Protein AF-A0A9D5JCM4-F1 (afdb_monomer)

Sequence (181 aa):
MRKRYSAAFKTQVFQELLRGEKTIAQIAAAHKVHPNLLSQWKAAALKGMPSLFDENRKAAAIKAEHESQLEKLYGQIGRLSTLTRAERAAMIERIDSKLTLSTQVELLGISRSSLYYHPVLPSPEEVRIKRLIDEIYIAQPYYGSRRIGAELERKGITIARKTVQKHMREMGIAAVFPVQT

Mean predicted aligned error: 15.64 Å

Solvent-accessible surface area (backbone atoms only — not comparable to full-atom values): 10823 Å² total; per-residue (Å²): 134,84,88,84,80,55,70,69,58,53,50,53,55,47,53,51,58,71,67,60,84,52,53,65,65,56,52,18,63,75,70,75,42,62,51,70,59,53,54,51,49,49,55,54,48,66,68,48,50,68,53,54,66,52,47,53,54,49,51,51,50,54,49,51,52,50,51,51,51,48,51,53,50,52,50,50,52,49,54,65,70,66,54,48,73,67,58,50,58,67,71,63,61,91,67,96,52,96,58,54,70,68,57,51,29,56,78,59,73,45,64,72,68,60,78,77,57,71,89,77,75,81,50,71,66,58,53,52,50,51,51,51,51,49,55,51,36,74,76,37,48,60,49,39,41,67,57,51,34,53,53,36,40,75,74,73,43,89,62,58,48,68,56,45,43,48,51,31,57,76,71,72,53,70,50,53,72,85,78,86,126

Secondary structure (DSSP, 8-state):
-PPP--HHHHHHHHHHHHH-SS-HHHHHHHHT--HHHHHHHHHHHHHHHHHHHHHHHHHHHHHHHHHHHHHHHHHHHHHHHT--HHHHHHT---SS-SS-HHHHHHHTT--THHHH---PPPPHHHHHHHHHHHHHHHH-TT--HHHHHHHHHHTT----HHHHHHHHHHTT-----PPP-

Foldseek 3Di:
DDDDDDPVRLVVLLVVVVVVPDDLVRSCVVVVHDSVVNVVSNVVCVVCVVVVVVVVVVVVVVVVVVVVVVVVVVVVVVVLVPDDLVRLLVPQDPPPDPDDSVVSCVVSVHDPVVNVDDDDDPDPVLVVLLVQLVVVCVVAVQDALVNSQVVCVVVVHHDDSVSSNVSCVVVVGGRDDDDDD

Radius of gyration: 41.29 Å; Cα contacts (8 Å, |Δi|>4): 94; chains: 1; bounding box: 78×33×101 Å

Nearest PDB structures (foldseek):
  2p5l-assembly2_H  TM=9.140E-01  e=5.240E-01  Bacillus subtilis
  2k27-assembly1_A  TM=3.457E-01  e=3.129E-01  unclassified
  8hnp-assembly1_B  TM=3.574E-01  e=4.617E+00  Thermococcus onnurineus NA1
  5mq0-assembly1_O  TM=2.932E-01  e=5.178E+00  Saccharomyces cerevisiae

Structure (mmCIF, N/CA/C/O backbone):
data_AF-A0A9D5JCM4-F1
#
_entry.id   AF-A0A9D5JCM4-F1
#
loop_
_atom_site.group_PDB
_atom_site.id
_atom_site.type_symbol
_atom_site.label_atom_id
_atom_site.label_alt_id
_atom_site.label_comp_id
_atom_site.label_asym_id
_atom_site.label_entity_id
_atom_site.label_seq_id
_atom_site.pdbx_PDB_ins_code
_atom_site.Cartn_x
_atom_site.Cartn_y
_atom_site.Cartn_z
_atom_site.occupancy
_atom_site.B_iso_or_equiv
_atom_site.auth_seq_id
_atom_site.auth_comp_id
_atom_site.auth_asym_id
_atom_site.auth_atom_id
_atom_site.pdbx_PDB_model_num
ATOM 1 N N . MET A 1 1 ? -29.216 -23.050 50.379 1.00 55.62 1 MET A N 1
ATOM 2 C CA . MET A 1 1 ? -28.677 -22.346 49.190 1.00 55.62 1 MET A CA 1
ATOM 3 C C . MET A 1 1 ? -29.478 -21.055 48.978 1.00 55.62 1 MET A C 1
ATOM 5 O O . MET A 1 1 ? -30.696 -21.134 48.888 1.00 55.62 1 MET A O 1
ATOM 9 N N . ARG A 1 2 ? -28.861 -19.861 49.008 1.00 64.50 2 ARG A N 1
ATOM 10 C CA . ARG A 1 2 ? -29.592 -18.581 48.838 1.00 64.50 2 ARG A CA 1
ATOM 11 C C . ARG A 1 2 ? -30.008 -18.404 47.371 1.00 64.50 2 ARG A C 1
ATOM 13 O O . ARG A 1 2 ? -29.147 -18.439 46.496 1.00 64.50 2 ARG A O 1
ATOM 20 N N . LYS A 1 3 ? -31.298 -18.174 47.099 1.00 78.25 3 LYS A N 1
ATOM 21 C CA . LYS A 1 3 ? -31.782 -17.812 45.753 1.00 78.25 3 LYS A CA 1
ATOM 22 C C . LYS A 1 3 ? -31.151 -16.483 45.311 1.00 78.25 3 LYS A C 1
ATOM 24 O O . LYS A 1 3 ? -31.322 -15.467 45.983 1.00 78.25 3 LYS A O 1
ATOM 29 N N . ARG A 1 4 ? -30.432 -16.491 44.183 1.00 82.81 4 ARG A N 1
ATOM 30 C CA . ARG A 1 4 ? -29.967 -15.283 43.483 1.00 82.81 4 ARG A CA 1
ATOM 31 C C . ARG A 1 4 ? -30.987 -14.910 42.411 1.00 82.81 4 ARG A C 1
ATOM 33 O O . ARG A 1 4 ? -31.420 -15.763 41.648 1.00 82.81 4 ARG A O 1
ATOM 40 N N . TYR A 1 5 ? -31.338 -13.632 42.359 1.00 87.19 5 TYR A N 1
ATOM 41 C CA . TYR A 1 5 ? -32.251 -13.065 41.369 1.00 87.19 5 TYR A CA 1
ATOM 42 C C . TYR A 1 5 ? -31.462 -12.183 40.399 1.00 87.19 5 TYR A C 1
ATOM 44 O O . TYR A 1 5 ? -30.574 -11.444 40.841 1.00 87.19 5 TYR A O 1
ATOM 52 N N . SER A 1 6 ? -31.777 -12.263 39.105 1.00 88.81 6 SER A N 1
ATOM 53 C CA . SER A 1 6 ? -31.118 -11.470 38.060 1.00 88.81 6 SER A CA 1
ATOM 54 C C . SER A 1 6 ? -31.457 -9.980 38.179 1.00 88.81 6 SER A C 1
ATOM 56 O O . SER A 1 6 ? -32.483 -9.608 38.753 1.00 88.81 6 SER A O 1
ATOM 58 N N . ALA A 1 7 ? -30.595 -9.116 37.636 1.00 86.69 7 ALA A N 1
ATOM 59 C CA . ALA A 1 7 ? -30.836 -7.672 37.613 1.00 86.69 7 ALA A CA 1
ATOM 60 C C . ALA A 1 7 ? -32.128 -7.330 36.851 1.00 86.69 7 ALA A C 1
ATOM 62 O O . ALA A 1 7 ? -32.953 -6.587 37.367 1.00 86.69 7 ALA A O 1
ATOM 63 N N . ALA A 1 8 ? -32.357 -7.970 35.698 1.00 87.44 8 ALA A N 1
ATOM 64 C CA . ALA A 1 8 ? -33.576 -7.806 34.906 1.00 87.44 8 ALA A CA 1
ATOM 65 C C . ALA A 1 8 ? -34.852 -8.142 35.700 1.00 87.44 8 ALA A C 1
ATOM 67 O O . ALA A 1 8 ? -35.805 -7.366 35.697 1.00 87.44 8 ALA A O 1
ATOM 68 N N . PHE A 1 9 ? -34.848 -9.252 36.448 1.00 89.56 9 PHE A N 1
ATOM 69 C CA . PHE A 1 9 ? -35.991 -9.653 37.270 1.00 89.56 9 PHE A CA 1
ATOM 70 C C . PHE A 1 9 ? -36.262 -8.664 38.412 1.00 89.56 9 PHE A C 1
ATOM 72 O O . PHE A 1 9 ? -37.407 -8.296 38.661 1.00 89.56 9 PHE A O 1
ATOM 79 N N . LYS A 1 10 ? -35.211 -8.176 39.086 1.00 88.06 10 LYS A N 1
ATOM 80 C CA . LYS A 1 10 ? -35.350 -7.147 40.131 1.00 88.06 10 LYS A CA 1
ATOM 81 C C . LYS A 1 10 ? -35.939 -5.849 39.573 1.00 88.06 10 LYS A C 1
ATOM 83 O O . LYS A 1 10 ? -36.776 -5.244 40.236 1.00 88.06 10 LYS A O 1
ATOM 88 N N . THR A 1 11 ? -35.541 -5.450 38.363 1.00 87.12 11 THR A N 1
ATOM 89 C CA . THR A 1 11 ? -36.073 -4.264 37.678 1.00 87.12 11 THR A CA 1
ATOM 90 C C . THR A 1 11 ? -37.55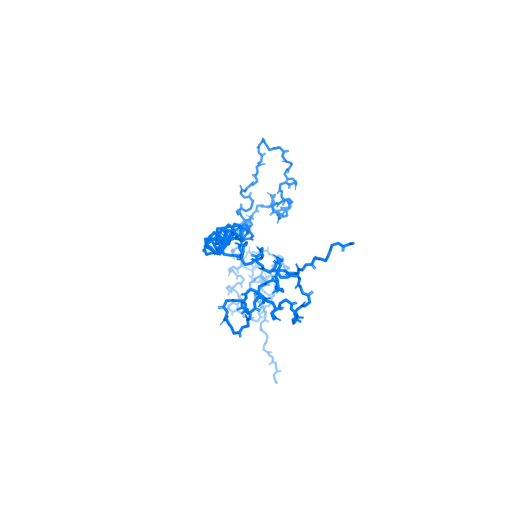1 -4.424 37.340 1.00 87.12 11 THR A C 1
ATOM 92 O O . THR A 1 11 ? -38.326 -3.513 37.608 1.00 87.12 11 THR A O 1
ATOM 95 N N . GLN A 1 12 ? -37.963 -5.584 36.822 1.00 88.88 12 GLN A N 1
ATOM 96 C CA . GLN A 1 12 ? -39.369 -5.866 36.515 1.00 88.88 12 GLN A CA 1
ATOM 97 C C . GLN A 1 12 ? -40.255 -5.764 37.766 1.00 88.88 12 GLN A C 1
ATOM 99 O O . GLN A 1 12 ? -41.271 -5.073 37.765 1.00 88.88 12 GLN A O 1
ATOM 104 N N . VAL A 1 13 ? -39.833 -6.393 38.865 1.00 89.06 13 VAL A N 1
ATOM 105 C CA . VAL A 1 13 ? -40.568 -6.356 40.137 1.00 89.06 13 VAL A CA 1
ATOM 106 C C . VAL A 1 13 ? -40.584 -4.944 40.743 1.00 89.06 13 VAL A C 1
ATOM 108 O O . VAL A 1 13 ? -41.586 -4.520 41.317 1.00 89.06 13 VAL A O 1
ATOM 111 N N . PHE A 1 14 ? -39.499 -4.179 40.594 1.00 85.94 14 PHE A N 1
ATOM 112 C CA . PHE A 1 14 ? -39.439 -2.778 41.021 1.00 85.94 14 PHE A CA 1
ATOM 113 C C . PHE A 1 14 ? -40.357 -1.863 40.192 1.00 85.94 14 PHE A C 1
ATOM 115 O O . PHE A 1 14 ? -41.010 -0.991 40.760 1.00 85.94 14 PHE A O 1
ATOM 122 N N . GLN A 1 15 ? -40.468 -2.081 38.878 1.00 87.06 15 GLN A N 1
ATOM 123 C CA . GLN A 1 15 ? -41.408 -1.350 38.019 1.00 87.06 15 GLN A CA 1
ATOM 124 C C . GLN A 1 15 ? -42.868 -1.604 38.424 1.00 87.06 15 GLN A C 1
ATOM 126 O O . GLN A 1 15 ? -43.643 -0.654 38.516 1.00 87.06 15 GLN A O 1
ATOM 131 N N . GLU A 1 16 ? -43.239 -2.852 38.734 1.00 87.38 16 GLU A N 1
ATOM 132 C CA . GLU A 1 16 ? -44.573 -3.179 39.269 1.00 87.38 16 GLU A CA 1
ATOM 133 C C . GLU A 1 16 ? -44.835 -2.509 40.629 1.00 87.38 16 GLU A C 1
ATOM 135 O O . GLU A 1 16 ? -45.930 -2.002 40.868 1.00 87.38 16 GLU A O 1
ATOM 140 N N . LEU A 1 17 ? -43.821 -2.437 41.501 1.00 87.25 17 LEU A N 1
ATOM 141 C CA . LEU A 1 17 ? -43.900 -1.730 42.787 1.00 87.25 17 LEU A CA 1
ATOM 142 C C . LEU A 1 17 ? -44.093 -0.215 42.633 1.00 87.25 17 LEU A C 1
ATOM 144 O O . LEU A 1 17 ? -44.766 0.392 43.466 1.00 87.25 17 LEU A O 1
ATOM 148 N N . LEU A 1 18 ? -43.487 0.400 41.614 1.00 84.00 18 LEU A N 1
ATOM 149 C CA . LEU A 1 18 ? -43.653 1.826 41.315 1.00 84.00 18 LEU A CA 1
ATOM 150 C C . LEU A 1 18 ? -45.016 2.138 40.694 1.00 84.00 18 LEU A C 1
ATOM 152 O O . LEU A 1 18 ? -45.549 3.217 40.932 1.00 84.00 18 LEU A O 1
ATOM 156 N N . ARG A 1 19 ? -45.590 1.198 39.932 1.00 87.06 19 ARG A N 1
ATOM 157 C CA . ARG A 1 19 ? -46.911 1.359 39.308 1.00 87.06 19 ARG A CA 1
ATOM 158 C C . ARG A 1 19 ? -48.046 1.426 40.341 1.00 87.06 19 ARG A C 1
ATOM 160 O O . ARG A 1 19 ? -49.093 1.987 40.053 1.00 87.06 19 ARG A O 1
ATOM 167 N N . GLY A 1 20 ? -47.840 0.885 41.547 1.00 82.19 20 GLY A N 1
ATOM 168 C CA . GLY A 1 20 ? -48.745 1.056 42.693 1.00 82.19 20 GLY A CA 1
ATOM 169 C C . GLY A 1 20 ? -50.059 0.264 42.634 1.00 82.19 20 GLY A C 1
ATOM 170 O O . GLY A 1 20 ? -50.847 0.333 43.569 1.00 82.19 20 GLY A O 1
ATOM 171 N N . GLU A 1 21 ? -50.285 -0.521 41.579 1.00 81.50 21 GLU A N 1
ATOM 172 C CA . GLU A 1 21 ? -51.529 -1.279 41.347 1.00 81.50 21 GLU A CA 1
ATOM 173 C C . GLU A 1 21 ? -51.726 -2.463 42.308 1.00 81.50 21 GLU A C 1
ATOM 175 O O . GLU A 1 21 ? -52.840 -2.950 42.485 1.00 81.50 21 GLU A O 1
ATOM 180 N N . LYS A 1 22 ? -50.644 -2.963 42.913 1.00 82.62 22 LYS A N 1
ATOM 181 C CA . LYS A 1 22 ? -50.650 -4.124 43.811 1.00 82.62 22 LYS A CA 1
ATOM 182 C C . LYS A 1 22 ? -49.863 -3.811 45.074 1.00 82.62 22 LYS A C 1
ATOM 184 O O . LYS A 1 22 ? -48.823 -3.153 45.032 1.00 82.62 22 LYS A O 1
ATOM 189 N N . THR A 1 23 ? -50.329 -4.325 46.208 1.00 85.69 23 THR A N 1
ATOM 190 C CA . THR A 1 23 ? -49.611 -4.170 47.479 1.00 85.69 23 THR A CA 1
ATOM 191 C C . THR A 1 23 ? -48.330 -5.012 47.492 1.00 85.69 23 THR A C 1
ATOM 193 O O . THR A 1 23 ? -48.215 -6.017 46.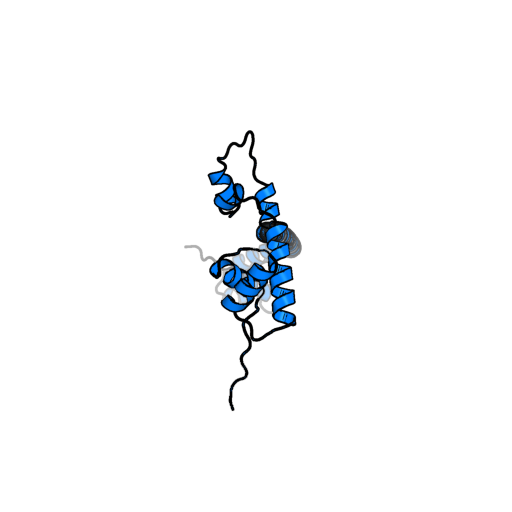787 1.00 85.69 23 THR A O 1
ATOM 196 N N . ILE A 1 24 ? -47.360 -4.648 48.338 1.00 80.31 24 ILE A N 1
ATOM 197 C CA . ILE A 1 24 ? -46.083 -5.380 48.477 1.00 80.31 24 ILE A CA 1
ATOM 198 C C . ILE A 1 24 ? -46.325 -6.869 48.783 1.00 80.31 24 ILE A C 1
ATOM 200 O O . ILE A 1 24 ? -45.615 -7.728 48.267 1.00 80.31 24 ILE A O 1
ATOM 204 N N . ALA A 1 25 ? -47.357 -7.181 49.573 1.00 83.62 25 ALA A N 1
ATOM 205 C CA . ALA A 1 25 ? -47.745 -8.550 49.906 1.00 83.62 25 ALA A CA 1
ATOM 206 C C . ALA A 1 25 ? -48.297 -9.329 48.695 1.00 83.62 25 ALA A C 1
ATOM 208 O O . ALA A 1 25 ? -47.986 -10.506 48.526 1.00 83.62 25 ALA A O 1
ATOM 209 N N . GLN A 1 26 ? -49.061 -8.674 47.817 1.00 85.75 26 GLN A N 1
ATOM 210 C CA . GLN A 1 26 ? -49.596 -9.285 46.595 1.00 85.75 26 GLN A CA 1
ATOM 211 C C . GLN A 1 26 ? -48.499 -9.537 45.550 1.00 85.75 26 GLN A C 1
ATOM 213 O O . GLN A 1 26 ? -48.476 -10.596 44.925 1.00 85.75 26 GLN A O 1
ATOM 218 N N . ILE A 1 27 ? -47.552 -8.605 45.394 1.00 85.06 27 ILE A N 1
ATOM 219 C CA . ILE A 1 27 ? -46.389 -8.764 44.502 1.00 85.06 27 ILE A CA 1
ATOM 220 C C . ILE A 1 27 ? -45.462 -9.872 45.028 1.00 85.06 27 ILE A C 1
ATOM 222 O O . ILE A 1 27 ? -44.995 -10.714 44.260 1.00 85.06 27 ILE A O 1
ATOM 226 N N . ALA A 1 28 ? -45.253 -9.928 46.347 1.00 86.62 28 ALA A N 1
ATOM 227 C CA . ALA A 1 28 ? -44.515 -10.998 47.017 1.00 86.62 28 ALA A CA 1
ATOM 228 C C . ALA A 1 28 ? -45.124 -12.383 46.753 1.00 86.62 28 ALA A C 1
ATOM 230 O O . ALA A 1 28 ? -44.397 -13.324 46.423 1.00 86.62 28 ALA A O 1
ATOM 231 N N . ALA A 1 29 ? -46.452 -12.496 46.842 1.00 85.88 29 ALA A N 1
ATOM 232 C CA . ALA A 1 29 ? -47.172 -13.736 46.571 1.00 85.88 29 ALA A CA 1
ATOM 233 C C . ALA A 1 29 ? -47.091 -14.146 45.088 1.00 85.88 29 ALA A C 1
ATOM 235 O O . ALA A 1 29 ? -46.787 -15.302 44.794 1.00 85.88 29 ALA A O 1
ATOM 236 N N . ALA A 1 30 ? -47.283 -13.202 44.159 1.00 86.75 30 ALA A N 1
ATOM 237 C CA . ALA A 1 30 ? -47.240 -13.457 42.716 1.00 86.75 30 ALA A CA 1
ATOM 238 C C . ALA A 1 30 ? -45.855 -13.916 42.230 1.00 86.75 30 ALA A C 1
ATOM 240 O O . ALA A 1 30 ? -45.742 -14.883 41.479 1.00 86.75 30 ALA A O 1
ATOM 241 N N . HIS A 1 31 ? -44.790 -13.264 42.704 1.00 86.81 31 HIS A N 1
ATOM 242 C CA . HIS A 1 31 ? -43.413 -13.565 42.295 1.00 86.81 31 HIS A CA 1
ATOM 243 C C . HIS A 1 31 ? -42.714 -14.599 43.192 1.00 86.81 31 HIS A C 1
ATOM 245 O O . HIS A 1 31 ? -41.553 -14.937 42.956 1.00 86.81 31 HIS A O 1
ATOM 251 N N . LYS A 1 32 ? -43.403 -15.127 44.218 1.00 86.38 32 LYS A N 1
ATOM 252 C CA . LYS A 1 32 ? -42.858 -16.055 45.231 1.00 86.38 32 LYS A CA 1
ATOM 253 C C . LYS A 1 32 ? -41.577 -15.521 45.897 1.00 86.38 32 LYS A C 1
ATOM 255 O O . LYS A 1 32 ? -40.613 -16.263 46.108 1.00 86.38 32 LYS A O 1
ATOM 260 N N . VAL A 1 33 ? -41.561 -14.225 46.218 1.00 87.31 33 VAL A N 1
ATOM 261 C CA . VAL A 1 33 ? -40.448 -13.525 46.884 1.00 87.31 33 VAL A CA 1
ATOM 262 C C . VAL A 1 33 ? -40.912 -13.025 48.249 1.00 87.31 33 VAL A C 1
ATOM 264 O O . VAL A 1 33 ? -42.027 -12.545 48.389 1.00 87.31 33 VAL A O 1
ATOM 267 N N . HIS A 1 34 ? -40.060 -13.107 49.271 1.00 88.44 34 HIS A N 1
ATOM 268 C CA . HIS A 1 34 ? -40.416 -12.646 50.614 1.00 88.44 34 HIS A CA 1
ATOM 269 C C . HIS A 1 34 ? -40.639 -11.111 50.655 1.00 88.44 34 HIS A C 1
ATOM 271 O O . HIS A 1 34 ? -39.786 -10.380 50.141 1.00 88.44 34 HIS A O 1
ATOM 277 N N . PRO A 1 35 ? -41.691 -10.591 51.326 1.00 87.19 35 PRO A N 1
ATOM 278 C CA . PRO A 1 35 ? -42.021 -9.156 51.353 1.00 87.19 35 PRO A CA 1
ATOM 279 C C . PRO A 1 35 ? -40.871 -8.249 51.814 1.00 87.19 35 PRO A C 1
ATOM 281 O O . PRO A 1 35 ? -40.626 -7.196 51.233 1.00 87.19 35 PRO A O 1
ATOM 284 N N . ASN A 1 36 ? -40.098 -8.688 52.812 1.00 88.44 36 ASN A N 1
ATOM 285 C CA . ASN A 1 36 ? -38.939 -7.938 53.314 1.00 88.44 36 ASN A CA 1
ATOM 286 C C . ASN A 1 36 ? -37.838 -7.753 52.243 1.00 88.44 36 ASN A C 1
ATOM 288 O O . ASN A 1 36 ? -37.166 -6.726 52.194 1.00 88.44 36 ASN A O 1
ATOM 292 N N . LEU A 1 37 ? -37.687 -8.725 51.335 1.00 87.75 37 LEU A N 1
ATOM 293 C CA . LEU A 1 37 ? -36.722 -8.658 50.236 1.00 87.75 37 LEU A CA 1
ATOM 294 C C . LEU A 1 37 ? -37.126 -7.585 49.213 1.00 87.75 37 LEU A C 1
ATOM 296 O O . LEU A 1 37 ? -36.270 -6.871 48.701 1.00 87.75 37 LEU A O 1
ATOM 300 N N . LEU A 1 38 ? -38.432 -7.440 48.960 1.00 86.88 38 LEU A N 1
ATOM 301 C CA . LEU A 1 38 ? -38.981 -6.408 48.078 1.00 86.88 38 LEU A CA 1
ATOM 302 C C . LEU A 1 38 ? -38.775 -5.006 48.651 1.00 86.88 38 LEU A C 1
ATOM 304 O O . LEU A 1 38 ? -38.362 -4.108 47.921 1.00 86.88 38 LEU A O 1
ATOM 308 N N . SER A 1 39 ? -38.989 -4.827 49.957 1.00 86.88 39 SER A N 1
ATOM 309 C CA . SER A 1 39 ? -38.703 -3.560 50.642 1.00 86.88 39 SER A CA 1
ATOM 310 C C . SER A 1 39 ? -37.218 -3.195 50.562 1.00 86.88 39 SER A C 1
ATOM 312 O O . SER A 1 39 ? -36.879 -2.053 50.251 1.00 86.88 39 SER A O 1
ATOM 314 N N . GLN A 1 40 ? -36.326 -4.172 50.757 1.00 88.56 40 GLN A N 1
ATOM 315 C CA . GLN A 1 40 ? -34.881 -3.977 50.603 1.00 88.56 40 GLN A CA 1
ATOM 316 C C . GLN A 1 40 ? -34.492 -3.629 49.161 1.00 88.56 40 GLN A C 1
ATOM 318 O O . GLN A 1 40 ? -33.672 -2.739 48.946 1.00 88.56 40 GLN A O 1
ATOM 323 N N . TRP A 1 41 ? -35.085 -4.289 48.162 1.00 90.12 41 TRP A N 1
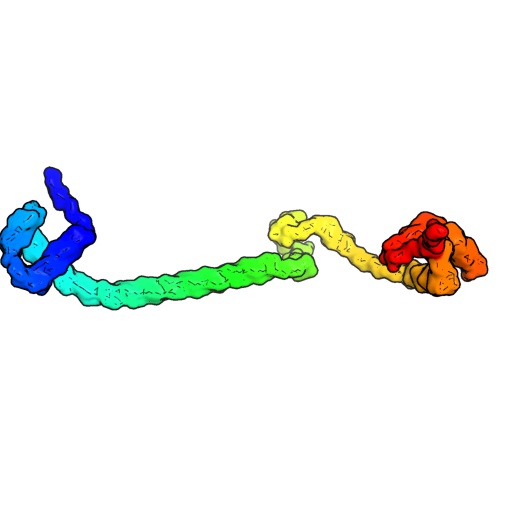ATOM 324 C CA . TRP A 1 41 ? -34.832 -3.985 46.751 1.00 90.12 41 TRP A CA 1
ATOM 325 C C . TRP A 1 41 ? -35.352 -2.607 46.354 1.00 90.12 41 TRP A C 1
ATOM 327 O O . TRP A 1 41 ? -34.647 -1.886 45.656 1.00 90.12 41 TRP A O 1
ATOM 337 N N . LYS A 1 42 ? -36.533 -2.208 46.840 1.00 86.25 42 LYS A N 1
ATOM 338 C CA . LYS A 1 42 ? -37.094 -0.870 46.623 1.00 86.25 42 LYS A CA 1
ATOM 339 C C . LYS A 1 42 ? -36.180 0.213 47.198 1.00 86.25 42 LYS A C 1
ATOM 341 O O . LYS A 1 42 ? -35.874 1.179 46.506 1.00 86.25 42 LYS A O 1
ATOM 346 N N . ALA A 1 43 ? -35.703 0.031 48.430 1.00 88.88 43 ALA A N 1
ATOM 347 C CA . ALA A 1 43 ? -34.772 0.960 49.069 1.00 88.88 43 ALA A CA 1
ATOM 348 C C . ALA A 1 43 ? -33.423 1.034 48.329 1.00 88.88 43 ALA A C 1
ATOM 350 O O . ALA A 1 43 ? -32.905 2.125 48.093 1.00 88.88 43 ALA A O 1
ATOM 351 N N . ALA A 1 44 ? -32.874 -0.113 47.915 1.00 86.62 44 ALA A N 1
ATOM 352 C CA . ALA A 1 44 ? -31.628 -0.171 47.153 1.00 86.62 44 ALA A CA 1
ATOM 353 C C . ALA A 1 44 ? -31.753 0.498 45.772 1.00 86.62 44 ALA A C 1
ATOM 355 O O . ALA A 1 44 ? -30.859 1.238 45.369 1.00 86.62 44 ALA A O 1
ATOM 356 N N . ALA A 1 45 ? -32.870 0.280 45.073 1.00 86.69 45 ALA A N 1
ATOM 357 C CA . ALA A 1 45 ? -33.133 0.870 43.765 1.00 86.69 45 ALA A CA 1
ATOM 358 C C . ALA A 1 45 ? -33.309 2.393 43.845 1.00 86.69 45 ALA A C 1
ATOM 360 O O . ALA A 1 45 ? -32.668 3.104 43.082 1.00 86.69 45 ALA A O 1
ATOM 361 N N . LEU A 1 46 ? -34.084 2.908 44.808 1.00 85.81 46 LEU A N 1
ATOM 362 C CA . LEU A 1 46 ? -34.255 4.357 45.001 1.00 85.81 46 LEU A CA 1
ATOM 363 C C . LEU A 1 46 ? -32.935 5.065 45.346 1.00 85.81 46 LEU A C 1
ATOM 365 O O . LEU A 1 46 ? -32.700 6.175 44.880 1.00 85.81 46 LEU A O 1
ATOM 369 N N . LYS A 1 47 ? -32.050 4.411 46.111 1.00 87.88 47 LYS A N 1
ATOM 370 C CA . LYS A 1 47 ? -30.721 4.945 46.447 1.00 87.88 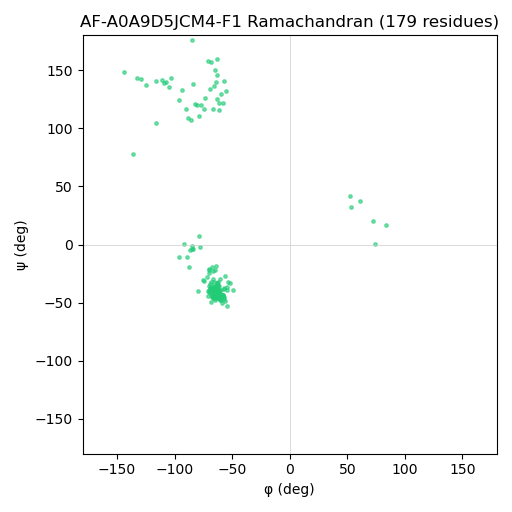47 LYS A CA 1
ATOM 371 C C . LYS A 1 47 ? -29.764 4.972 45.245 1.00 87.88 47 LYS A C 1
ATOM 373 O O . LYS A 1 47 ? -28.954 5.887 45.149 1.00 87.88 47 LYS A O 1
ATOM 378 N N . GLY A 1 48 ? -29.838 3.980 44.355 1.00 84.69 48 GLY A N 1
ATOM 379 C CA . GLY A 1 48 ? -28.989 3.879 43.158 1.00 84.69 48 GLY A CA 1
ATOM 380 C C . GLY A 1 48 ? -29.550 4.571 41.911 1.00 84.69 48 GLY A C 1
ATOM 381 O O . GLY A 1 48 ? -28.845 4.719 40.922 1.00 84.69 48 GLY A O 1
ATOM 382 N N . MET A 1 49 ? -30.810 5.007 41.919 1.00 79.44 49 MET A N 1
ATOM 383 C CA . MET A 1 49 ? -31.438 5.612 40.741 1.00 79.44 49 MET A CA 1
ATOM 384 C C . MET A 1 49 ? -30.771 6.921 40.287 1.00 79.44 49 MET A C 1
ATOM 386 O O . MET A 1 49 ? -30.562 7.064 39.084 1.00 79.44 49 MET A O 1
ATOM 390 N N . PRO A 1 50 ? -30.362 7.840 41.190 1.00 82.56 50 PRO A N 1
ATOM 391 C CA . PRO A 1 50 ? -29.628 9.041 40.794 1.00 82.56 50 PRO A CA 1
ATOM 392 C C . PRO A 1 50 ? -28.308 8.723 40.081 1.00 82.56 50 PRO A C 1
ATOM 394 O O . PRO A 1 50 ? -27.982 9.358 39.081 1.00 82.56 50 PRO A O 1
ATOM 397 N N . SER A 1 51 ? -27.580 7.693 40.532 1.00 79.31 51 SER A N 1
ATOM 398 C CA . SER A 1 51 ? -26.286 7.345 39.942 1.00 79.31 51 SER A CA 1
ATOM 399 C C . SER A 1 51 ? -26.407 6.758 38.540 1.00 79.31 51 SER A C 1
ATOM 401 O O . SER A 1 51 ? -25.476 6.919 37.768 1.00 79.31 51 SER A O 1
ATOM 403 N N . LEU A 1 52 ? -27.538 6.154 38.158 1.00 77.38 52 LEU A N 1
ATOM 404 C CA . LEU A 1 52 ? -27.754 5.665 36.787 1.00 77.38 52 LEU A CA 1
ATOM 405 C C . LEU A 1 52 ? -27.813 6.804 35.759 1.00 77.38 52 LEU A C 1
ATOM 407 O O . LEU A 1 52 ? -27.384 6.634 34.616 1.00 77.38 52 LEU A O 1
ATOM 411 N N . PHE A 1 53 ? -28.318 7.972 36.160 1.00 74.38 53 PHE A N 1
ATOM 412 C CA . PHE A 1 53 ? -28.370 9.147 35.290 1.00 74.38 53 PHE A CA 1
ATOM 413 C C . PHE A 1 53 ? -26.987 9.802 35.125 1.00 74.38 53 PHE A C 1
ATOM 415 O O . PHE A 1 53 ? -26.676 10.295 34.040 1.00 74.38 53 PHE A O 1
ATOM 422 N N . ASP A 1 54 ? -26.123 9.720 36.144 1.00 75.38 54 ASP A N 1
ATOM 423 C CA . ASP A 1 54 ? -24.722 10.162 36.071 1.00 75.38 54 ASP A CA 1
ATOM 424 C C . ASP A 1 54 ? -23.802 9.138 35.384 1.00 75.38 54 ASP A C 1
ATOM 426 O O . ASP A 1 54 ? -22.921 9.508 34.605 1.00 75.38 54 ASP A O 1
ATOM 430 N N . GLU A 1 55 ? -23.997 7.844 35.642 1.00 65.56 55 GLU A N 1
AT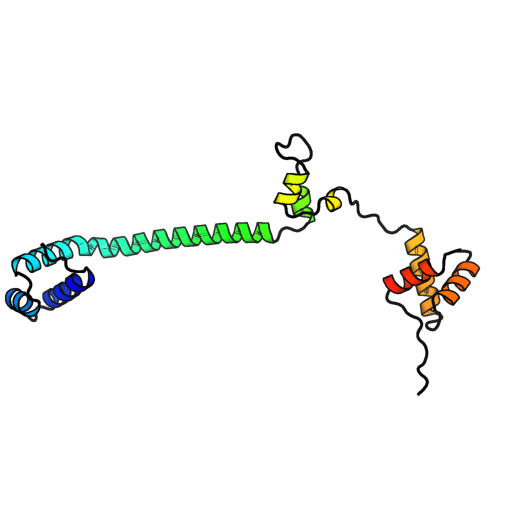OM 431 C CA . GLU A 1 55 ? -23.229 6.744 35.051 1.00 65.56 55 GLU A CA 1
ATOM 432 C C . GLU A 1 55 ? -23.427 6.674 33.544 1.00 65.56 55 GLU A C 1
ATOM 434 O O . GLU A 1 55 ? -22.459 6.438 32.833 1.00 65.56 55 GLU A O 1
ATOM 439 N N . ASN A 1 56 ? -24.630 6.952 33.034 1.00 66.44 56 ASN A N 1
ATOM 440 C CA . ASN A 1 56 ? -24.865 6.972 31.593 1.00 66.44 56 ASN A CA 1
ATOM 441 C C . ASN A 1 56 ? -24.068 8.099 30.905 1.00 66.44 56 ASN A C 1
ATOM 443 O O . ASN A 1 56 ? -23.476 7.896 29.847 1.00 66.44 56 ASN A O 1
ATOM 447 N N . ARG A 1 57 ? -23.959 9.274 31.546 1.00 67.81 57 ARG A N 1
ATOM 448 C CA . ARG A 1 57 ? -23.149 10.393 31.038 1.00 67.81 57 ARG A CA 1
ATOM 449 C C . ARG A 1 57 ? -21.646 10.100 31.134 1.00 67.81 57 ARG A C 1
ATOM 451 O O . ARG A 1 57 ? -20.911 10.408 30.199 1.00 67.81 57 ARG A O 1
ATOM 458 N N . LYS A 1 58 ? -21.191 9.462 32.217 1.00 74.94 58 LYS A N 1
ATOM 459 C CA . LYS A 1 58 ? -19.791 9.025 32.379 1.00 74.94 58 LYS A CA 1
ATOM 460 C C . LYS A 1 58 ? -19.418 7.909 31.402 1.00 74.94 58 LYS A C 1
ATOM 462 O O . LYS A 1 58 ? -18.371 7.985 30.773 1.00 74.94 58 LYS A O 1
ATOM 467 N N . ALA A 1 59 ? -20.279 6.912 31.223 1.00 75.94 59 ALA A N 1
ATOM 468 C CA . ALA A 1 59 ? -20.082 5.824 30.271 1.00 75.94 59 ALA A CA 1
ATOM 469 C C . ALA A 1 59 ? -20.048 6.343 28.826 1.00 75.94 59 ALA A C 1
ATOM 471 O O . ALA A 1 59 ? -19.194 5.921 28.051 1.00 75.94 59 ALA A O 1
ATOM 472 N N . ALA A 1 60 ? -20.915 7.300 28.479 1.00 78.06 60 ALA A N 1
ATOM 473 C CA . ALA A 1 60 ? -20.885 7.964 27.179 1.00 78.06 60 ALA A CA 1
ATOM 474 C C . ALA A 1 60 ? -19.591 8.767 26.963 1.00 78.06 60 ALA A C 1
ATOM 476 O O . ALA A 1 60 ? -19.007 8.684 25.886 1.00 78.06 60 ALA A O 1
ATOM 477 N N . ALA A 1 61 ? -19.109 9.488 27.982 1.00 80.25 61 ALA A N 1
ATOM 478 C CA . ALA A 1 61 ? -17.847 10.226 27.909 1.00 80.25 61 ALA A CA 1
ATOM 479 C C . ALA A 1 61 ? -16.635 9.294 27.730 1.00 80.25 61 ALA A C 1
ATOM 481 O O . ALA A 1 61 ? -15.822 9.526 26.841 1.00 80.25 61 ALA A O 1
ATOM 482 N N . ILE A 1 62 ? -16.559 8.202 28.502 1.00 80.50 62 ILE A N 1
ATOM 483 C CA . ILE A 1 62 ? -15.497 7.186 28.382 1.00 80.50 62 ILE A CA 1
ATOM 484 C C . ILE A 1 62 ? -15.529 6.534 26.995 1.00 80.50 62 ILE A C 1
ATOM 486 O O . ILE A 1 62 ? -14.488 6.338 26.371 1.00 80.50 62 ILE A O 1
ATOM 490 N N . LYS A 1 63 ? -16.726 6.217 26.486 1.00 83.88 63 LYS A N 1
ATOM 491 C CA . LYS A 1 63 ? -16.888 5.635 25.152 1.00 83.88 63 LYS A CA 1
ATOM 492 C C . LYS A 1 63 ? -16.439 6.603 24.055 1.00 83.88 63 LYS A C 1
ATOM 494 O O . LYS A 1 63 ? -15.719 6.182 23.157 1.00 83.88 63 LYS A O 1
ATOM 499 N N . ALA A 1 64 ? -16.817 7.877 24.145 1.00 85.69 64 ALA A N 1
ATOM 500 C CA . ALA A 1 64 ? -16.416 8.900 23.182 1.00 85.69 64 ALA A CA 1
ATOM 501 C C . ALA A 1 64 ? -14.899 9.158 23.207 1.00 85.69 64 ALA A C 1
ATOM 503 O O . ALA A 1 64 ? -14.273 9.297 22.158 1.00 85.69 64 ALA A O 1
ATOM 504 N N . GLU A 1 65 ? -14.287 9.174 24.395 1.00 88.12 65 GLU A N 1
ATOM 505 C CA . GLU A 1 65 ? -12.834 9.287 24.536 1.00 88.12 65 GLU A CA 1
ATOM 506 C C . GLU A 1 65 ? -12.118 8.088 23.900 1.00 88.12 65 GLU A C 1
ATOM 508 O O . GLU A 1 65 ? -11.175 8.267 23.128 1.00 88.12 65 GLU A O 1
ATOM 513 N N . HIS A 1 66 ? -12.613 6.874 24.149 1.00 85.00 66 HIS A N 1
ATOM 514 C CA . HIS A 1 66 ? -12.089 5.656 23.537 1.00 85.00 66 HIS A CA 1
ATOM 515 C C . HIS A 1 66 ? -12.268 5.641 22.008 1.00 85.00 66 HIS A C 1
ATOM 517 O O . HIS A 1 66 ? -11.342 5.279 21.285 1.00 85.00 66 HIS A O 1
ATOM 523 N N . GLU A 1 67 ? -13.417 6.082 21.487 1.00 88.88 67 GLU A N 1
ATOM 524 C CA . GLU A 1 67 ? -13.650 6.227 20.041 1.00 88.88 67 GLU A CA 1
ATOM 525 C C . GLU A 1 67 ? -12.676 7.239 19.410 1.00 88.88 67 GLU A C 1
ATOM 527 O O . GLU A 1 67 ? -12.092 6.950 18.366 1.00 88.88 67 GLU A O 1
ATOM 532 N N . SER A 1 68 ? -12.397 8.365 20.077 1.00 88.25 68 SER A N 1
ATOM 533 C CA . SER A 1 68 ? -11.392 9.334 19.611 1.00 88.25 68 SER A CA 1
ATOM 534 C C . SER A 1 68 ? -9.969 8.763 19.623 1.00 88.25 68 SER A C 1
ATOM 536 O O . SER A 1 68 ? -9.175 9.028 18.716 1.00 88.25 68 SER A O 1
ATOM 538 N N . GLN A 1 69 ? -9.623 7.964 20.637 1.00 90.62 69 GLN A N 1
ATOM 539 C CA . GLN A 1 69 ? -8.337 7.263 20.689 1.00 90.62 69 GLN A CA 1
ATOM 540 C C . GLN A 1 69 ? -8.205 6.254 19.541 1.00 90.62 69 GLN A C 1
ATOM 542 O O . GLN A 1 69 ? -7.159 6.212 18.889 1.00 90.62 69 GLN A O 1
ATOM 547 N N . LEU A 1 70 ? -9.267 5.492 19.254 1.00 90.69 70 LEU A N 1
ATOM 548 C CA . LEU A 1 70 ? -9.305 4.564 18.125 1.00 90.69 70 LEU A CA 1
ATOM 549 C C . LEU A 1 70 ? -9.117 5.295 16.797 1.00 90.69 70 LEU A C 1
ATOM 551 O O . LEU A 1 70 ? -8.286 4.877 15.997 1.00 90.69 70 LEU A O 1
ATOM 555 N N . GLU A 1 71 ? -9.830 6.396 16.567 1.00 88.44 71 GLU A N 1
ATOM 556 C CA . GLU A 1 71 ? -9.723 7.168 15.325 1.00 88.44 71 GLU A CA 1
ATOM 557 C C . GLU A 1 71 ? -8.301 7.703 15.105 1.00 88.44 71 GLU A C 1
ATOM 559 O O . GLU A 1 71 ? -7.744 7.573 14.012 1.00 88.44 71 GLU A O 1
ATOM 564 N N . LYS A 1 72 ? -7.661 8.223 16.160 1.00 91.44 72 LYS A N 1
ATOM 565 C CA . LYS A 1 72 ? -6.257 8.659 16.102 1.00 91.44 72 LYS A CA 1
ATOM 566 C C . LYS A 1 72 ? -5.320 7.507 15.750 1.00 91.44 72 LYS A C 1
ATOM 568 O O . LYS A 1 72 ? -4.458 7.675 14.886 1.00 91.44 72 LYS A O 1
ATOM 573 N N . LEU A 1 73 ? -5.486 6.351 16.394 1.00 86.69 73 LEU A N 1
ATOM 574 C CA . LEU A 1 73 ? -4.629 5.190 16.169 1.00 86.69 73 LEU A CA 1
ATOM 575 C C . LEU A 1 73 ? -4.819 4.615 14.757 1.00 86.69 73 LEU A C 1
ATOM 577 O O . LEU A 1 73 ? -3.838 4.383 14.052 1.00 86.69 73 LEU A O 1
ATOM 581 N N . TYR A 1 74 ? -6.065 4.460 14.302 1.00 80.75 74 TYR A N 1
ATOM 582 C CA . TYR A 1 74 ? -6.373 4.033 12.936 1.00 80.75 74 TYR A CA 1
ATOM 583 C C . TYR A 1 74 ? -5.851 5.028 11.897 1.00 80.75 74 TYR A C 1
ATOM 585 O O . TYR A 1 74 ? -5.297 4.610 10.882 1.00 80.75 74 TYR A O 1
ATOM 593 N N . GLY A 1 75 ? -5.942 6.333 12.164 1.00 86.12 75 GLY A N 1
ATOM 594 C CA . GLY A 1 75 ? -5.356 7.363 11.308 1.00 86.12 75 GLY A CA 1
ATOM 595 C C . GLY A 1 75 ? -3.829 7.264 11.212 1.00 86.12 75 GLY A C 1
ATOM 596 O O . GLY A 1 75 ? -3.266 7.408 10.125 1.00 86.12 75 GLY A O 1
ATOM 597 N N . GLN A 1 76 ? -3.145 6.967 12.322 1.00 81.88 76 GLN A N 1
ATOM 598 C CA . GLN A 1 76 ? -1.695 6.742 12.340 1.00 81.88 76 GLN A CA 1
ATOM 599 C C . GLN A 1 76 ? -1.300 5.486 11.558 1.00 81.88 76 GLN A C 1
ATOM 601 O O . GLN A 1 76 ? -0.388 5.552 10.734 1.00 81.88 76 GLN A O 1
ATOM 606 N N . ILE A 1 77 ? -2.008 4.371 11.758 1.00 79.56 77 ILE A N 1
ATOM 607 C CA . ILE A 1 77 ? -1.782 3.128 11.006 1.00 79.56 77 ILE A CA 1
ATOM 608 C C . ILE A 1 77 ? -2.024 3.362 9.513 1.00 79.56 77 ILE A C 1
ATOM 610 O O . ILE A 1 77 ? -1.193 2.976 8.693 1.00 79.56 77 ILE A O 1
ATOM 614 N N . GLY A 1 78 ? -3.111 4.053 9.158 1.00 78.19 78 GLY A N 1
ATOM 615 C CA . GLY A 1 78 ? -3.421 4.437 7.784 1.00 78.19 78 GLY A CA 1
ATOM 616 C C . GLY A 1 78 ? -2.265 5.206 7.150 1.00 78.19 78 GLY A C 1
ATOM 617 O O . GLY A 1 78 ? -1.728 4.772 6.133 1.00 78.19 78 GLY A O 1
ATOM 618 N N . ARG A 1 79 ? -1.794 6.271 7.808 1.00 73.31 79 ARG A N 1
ATOM 619 C CA . ARG A 1 79 ? -0.664 7.077 7.325 1.00 73.31 79 ARG A CA 1
ATOM 620 C C . ARG A 1 79 ? 0.615 6.254 7.143 1.00 73.31 79 ARG A C 1
ATOM 622 O O . ARG A 1 79 ? 1.275 6.400 6.119 1.00 73.31 79 ARG A O 1
ATOM 629 N N . LEU A 1 80 ? 0.942 5.382 8.099 1.00 70.25 80 LEU A N 1
ATOM 630 C CA . LEU A 1 80 ? 2.109 4.494 8.030 1.00 70.25 80 LEU A CA 1
ATOM 631 C C . LEU A 1 80 ? 1.985 3.461 6.899 1.00 70.25 80 LEU A C 1
ATOM 633 O O . LEU A 1 80 ? 2.968 3.171 6.222 1.00 70.25 80 LEU A O 1
ATOM 637 N N . SER A 1 81 ? 0.777 2.949 6.651 1.00 71.81 81 SER A N 1
ATOM 638 C CA . SER A 1 81 ? 0.508 1.999 5.564 1.00 71.81 81 SER A CA 1
ATOM 639 C C . SER A 1 81 ? 0.561 2.640 4.173 1.00 71.81 81 SER A C 1
ATOM 641 O O . SER A 1 81 ? 0.918 1.975 3.204 1.00 71.81 81 SER A O 1
ATOM 643 N N . THR A 1 82 ? 0.261 3.938 4.068 1.00 81.81 82 THR A N 1
ATOM 644 C CA . THR A 1 82 ? 0.270 4.681 2.798 1.00 81.81 82 THR A CA 1
ATOM 645 C C . THR A 1 82 ? 1.644 5.215 2.398 1.00 81.81 82 THR A C 1
ATOM 647 O O . THR A 1 82 ? 1.770 5.792 1.319 1.00 81.81 82 THR A O 1
ATOM 650 N N . LEU A 1 83 ? 2.673 5.044 3.237 1.00 82.88 83 LEU A N 1
ATOM 651 C CA . LEU A 1 83 ? 4.004 5.581 2.961 1.00 82.88 83 LEU A CA 1
ATOM 652 C C . LEU A 1 83 ? 4.576 5.026 1.655 1.00 82.88 83 LEU A C 1
ATOM 654 O O . LEU A 1 83 ? 4.675 3.811 1.422 1.00 82.88 83 LEU A O 1
ATOM 658 N N . THR A 1 84 ? 5.037 5.945 0.818 1.00 85.44 84 THR A N 1
ATOM 659 C CA . THR A 1 84 ? 5.716 5.619 -0.428 1.00 85.44 84 THR A CA 1
ATOM 660 C C . THR A 1 84 ? 7.022 4.873 -0.150 1.00 85.44 84 THR A C 1
ATOM 662 O O . THR A 1 84 ? 7.607 4.932 0.935 1.00 85.44 84 THR A O 1
ATOM 665 N N . ARG A 1 85 ? 7.535 4.159 -1.159 1.00 83.12 85 ARG A N 1
ATOM 666 C CA . ARG A 1 85 ? 8.830 3.466 -1.044 1.00 83.12 85 ARG A CA 1
ATOM 667 C C . ARG A 1 85 ? 9.967 4.432 -0.687 1.00 83.12 85 ARG A C 1
ATOM 669 O O . ARG A 1 85 ? 10.867 4.053 0.053 1.00 83.12 85 ARG A O 1
ATOM 676 N N . ALA A 1 86 ? 9.934 5.648 -1.233 1.00 82.31 86 ALA A N 1
ATOM 677 C CA . ALA A 1 86 ? 10.959 6.661 -1.006 1.00 82.31 86 ALA A CA 1
ATOM 678 C C . ALA A 1 86 ? 10.966 7.143 0.451 1.00 82.31 86 ALA A C 1
ATOM 680 O O . ALA A 1 86 ? 12.028 7.200 1.062 1.00 82.31 86 ALA A O 1
ATOM 681 N N . GLU A 1 87 ? 9.789 7.402 1.025 1.00 86.00 87 GLU A N 1
ATOM 682 C CA . GLU A 1 87 ? 9.657 7.813 2.428 1.00 86.00 87 GLU A CA 1
ATOM 683 C C . GLU A 1 87 ? 10.113 6.712 3.382 1.00 86.00 87 GLU A C 1
ATOM 685 O O . GLU A 1 87 ? 10.882 6.976 4.301 1.00 86.00 87 GLU A O 1
ATOM 690 N N . ARG A 1 88 ? 9.722 5.456 3.126 1.00 86.69 88 ARG A N 1
ATOM 691 C CA . ARG A 1 88 ? 10.198 4.319 3.925 1.00 86.69 88 ARG A CA 1
ATOM 692 C C . ARG A 1 88 ? 11.719 4.165 3.821 1.00 86.69 88 ARG A C 1
ATOM 694 O O . ARG A 1 88 ? 12.373 3.922 4.824 1.00 86.69 88 ARG A O 1
ATOM 701 N N . ALA A 1 89 ? 12.305 4.356 2.637 1.00 85.06 89 ALA A N 1
ATOM 702 C CA . ALA A 1 89 ? 13.758 4.295 2.462 1.00 85.06 89 ALA A CA 1
ATOM 703 C C . ALA A 1 89 ? 14.501 5.441 3.176 1.00 85.06 89 ALA A C 1
ATOM 705 O O . ALA A 1 89 ? 15.637 5.246 3.601 1.00 85.06 89 ALA A O 1
ATOM 706 N N . ALA A 1 90 ? 13.869 6.608 3.332 1.00 86.31 90 ALA A N 1
ATOM 707 C CA . ALA A 1 90 ? 14.431 7.740 4.069 1.00 86.31 90 ALA A CA 1
ATOM 708 C C . ALA A 1 90 ? 14.502 7.497 5.589 1.00 86.31 90 ALA A C 1
ATOM 710 O O . ALA A 1 90 ? 15.307 8.134 6.261 1.00 86.31 90 ALA A O 1
ATOM 711 N N . MET A 1 91 ? 13.711 6.558 6.123 1.00 88.12 91 MET A N 1
ATOM 712 C CA . MET A 1 91 ? 13.736 6.163 7.541 1.00 88.12 91 MET A CA 1
ATOM 713 C C . MET A 1 91 ? 14.913 5.242 7.903 1.00 88.12 91 MET A C 1
ATOM 715 O O . MET A 1 91 ? 15.038 4.836 9.054 1.00 88.12 91 MET A O 1
ATOM 719 N N . ILE A 1 92 ? 15.754 4.866 6.936 1.00 88.25 92 ILE A N 1
ATOM 720 C CA . ILE A 1 92 ? 16.864 3.936 7.160 1.00 88.25 92 ILE A CA 1
ATOM 721 C C . ILE A 1 92 ? 18.047 4.669 7.786 1.00 88.25 92 ILE A C 1
ATOM 723 O O . ILE A 1 92 ? 18.651 5.556 7.179 1.00 88.25 92 ILE A O 1
ATOM 727 N N . GLU A 1 93 ? 18.438 4.218 8.970 1.00 88.19 93 GLU A N 1
ATOM 728 C CA . GLU A 1 93 ? 19.590 4.718 9.708 1.00 88.19 93 GLU A CA 1
ATOM 729 C C . GLU A 1 93 ? 20.846 3.946 9.294 1.00 88.19 93 GLU A C 1
ATOM 731 O O . GLU A 1 93 ? 21.023 2.767 9.613 1.00 88.19 93 GLU A O 1
ATOM 736 N N . ARG A 1 94 ? 21.738 4.617 8.555 1.00 84.31 94 ARG A N 1
ATOM 737 C CA . ARG A 1 94 ? 22.984 4.015 8.044 1.00 84.31 94 ARG A CA 1
ATOM 738 C C . ARG A 1 94 ? 24.163 4.091 9.016 1.00 84.31 94 ARG A C 1
ATOM 740 O O . ARG A 1 94 ? 25.127 3.355 8.830 1.00 84.31 94 ARG A O 1
ATOM 747 N N . ILE A 1 95 ? 24.108 4.982 10.004 1.00 83.94 95 ILE A N 1
ATOM 748 C CA . ILE A 1 95 ? 25.188 5.259 10.961 1.00 83.94 95 ILE A CA 1
ATOM 749 C C . ILE A 1 95 ? 24.627 5.085 12.375 1.00 83.94 95 ILE A C 1
ATOM 751 O O . ILE A 1 95 ? 23.513 5.527 12.630 1.00 83.94 95 ILE A O 1
ATOM 755 N N . ASP A 1 96 ? 25.396 4.438 13.256 1.00 79.00 96 ASP A N 1
ATOM 756 C CA . ASP A 1 96 ? 25.101 4.259 14.692 1.00 79.00 96 ASP A CA 1
ATOM 757 C C . ASP A 1 96 ? 23.718 3.656 15.016 1.00 79.00 96 ASP A C 1
ATOM 759 O O . ASP A 1 96 ? 23.095 3.952 16.034 1.00 79.00 96 ASP A O 1
ATOM 763 N N . SER A 1 97 ? 23.213 2.779 14.142 1.00 83.00 97 SER A N 1
ATOM 764 C CA . SER A 1 97 ? 21.958 2.077 14.403 1.00 83.00 97 SER A CA 1
ATOM 765 C C . SER A 1 97 ? 22.182 0.836 15.264 1.00 83.00 97 SER A C 1
ATOM 767 O O . SER A 1 97 ? 23.083 0.032 15.018 1.00 83.00 97 SER A O 1
ATOM 769 N N . LYS A 1 98 ? 21.281 0.620 16.227 1.00 90.31 98 LYS A N 1
ATOM 770 C CA . LYS A 1 98 ? 21.213 -0.621 17.019 1.00 90.31 98 LYS A CA 1
ATOM 771 C C . LYS A 1 98 ? 20.781 -1.831 16.187 1.00 90.31 98 LYS A C 1
ATOM 773 O O . LYS A 1 98 ? 20.973 -2.966 16.617 1.00 90.31 98 LYS A O 1
ATOM 778 N N . LEU A 1 99 ? 20.160 -1.599 15.029 1.00 89.25 99 LEU A N 1
ATOM 779 C CA . LEU A 1 99 ? 19.623 -2.635 14.153 1.00 89.25 99 LEU A CA 1
ATOM 780 C C . LEU A 1 99 ? 20.428 -2.724 12.861 1.00 89.25 99 LEU A C 1
ATOM 782 O O . LEU A 1 99 ? 20.800 -1.714 12.264 1.00 89.25 99 LEU A O 1
ATOM 786 N N . THR A 1 100 ? 20.631 -3.950 12.377 1.00 90.62 100 THR A N 1
ATOM 787 C CA . THR A 1 100 ? 21.285 -4.158 11.082 1.00 90.62 100 THR A CA 1
ATOM 788 C C . THR A 1 100 ? 20.434 -3.587 9.948 1.00 90.62 100 THR A C 1
ATOM 790 O O . THR A 1 100 ? 19.204 -3.630 10.001 1.00 90.62 100 THR A O 1
ATOM 793 N N . LEU A 1 101 ? 21.080 -3.137 8.868 1.00 88.19 101 LEU A N 1
ATOM 794 C CA . LEU A 1 101 ? 20.383 -2.665 7.664 1.00 88.19 101 LEU A CA 1
ATOM 795 C C . LEU A 1 101 ? 19.388 -3.697 7.112 1.00 88.19 101 LEU A C 1
ATOM 797 O O . LEU A 1 101 ? 18.358 -3.311 6.573 1.00 88.19 101 LEU A O 1
ATOM 801 N N . SER A 1 102 ? 19.673 -4.998 7.261 1.00 87.81 102 SER A N 1
ATOM 802 C CA . SER A 1 102 ? 18.768 -6.071 6.827 1.00 87.81 102 SER A CA 1
ATOM 803 C C . SER A 1 102 ? 17.485 -6.098 7.657 1.00 87.81 102 SER A C 1
ATOM 805 O O . SER A 1 102 ? 16.399 -6.205 7.099 1.00 87.81 102 SER A O 1
ATOM 807 N N . THR A 1 103 ? 17.609 -5.950 8.976 1.00 89.12 103 THR A N 1
ATOM 808 C CA . THR A 1 103 ? 16.466 -5.889 9.895 1.00 89.12 103 THR A CA 1
ATOM 809 C C . THR A 1 103 ? 15.641 -4.627 9.655 1.00 89.12 103 THR A C 1
ATOM 811 O O . THR A 1 103 ? 14.417 -4.687 9.624 1.00 89.12 103 THR A O 1
ATOM 814 N N . GLN A 1 104 ? 16.295 -3.485 9.424 1.00 90.12 104 GLN A N 1
ATOM 815 C CA . GLN A 1 104 ? 15.600 -2.228 9.141 1.00 90.12 104 GLN A CA 1
ATOM 816 C C . GLN A 1 104 ? 14.755 -2.313 7.860 1.00 90.12 104 GLN A C 1
ATOM 818 O O . GLN A 1 104 ? 13.590 -1.924 7.871 1.00 90.12 104 GLN A O 1
ATOM 823 N N . VAL A 1 105 ? 15.301 -2.852 6.760 1.00 90.88 105 VAL A N 1
ATOM 824 C CA . VAL A 1 105 ? 14.525 -2.979 5.511 1.00 90.88 105 VAL A CA 1
ATOM 825 C C . VAL A 1 105 ? 13.395 -3.992 5.607 1.00 90.88 105 VAL A C 1
ATOM 827 O O . VAL A 1 105 ? 12.356 -3.785 4.985 1.00 90.88 105 VAL A O 1
ATOM 830 N N . GLU A 1 106 ? 13.572 -5.052 6.395 1.00 89.88 106 GLU A N 1
ATOM 831 C CA . GLU A 1 106 ? 12.524 -6.035 6.661 1.00 89.88 106 GLU A CA 1
ATOM 832 C C . GLU A 1 106 ? 11.360 -5.399 7.430 1.00 89.88 106 GLU A C 1
ATOM 834 O O . GLU A 1 106 ? 10.216 -5.492 6.988 1.00 89.88 106 GLU A O 1
ATOM 839 N N . LEU A 1 107 ? 11.654 -4.650 8.499 1.00 89.69 107 LEU A N 1
ATOM 840 C CA . LEU A 1 107 ? 10.649 -3.919 9.282 1.00 89.69 107 LEU A CA 1
ATOM 841 C C . LEU A 1 107 ? 9.911 -2.857 8.456 1.00 89.69 107 LEU A C 1
ATOM 843 O O . LEU A 1 107 ? 8.715 -2.643 8.642 1.00 89.69 107 LEU A O 1
ATOM 847 N N . LEU A 1 108 ? 10.608 -2.204 7.525 1.00 87.88 108 LEU A N 1
ATOM 848 C CA . LEU A 1 108 ? 10.036 -1.190 6.637 1.00 87.88 108 LEU A CA 1
ATOM 849 C C . LEU A 1 108 ? 9.353 -1.791 5.392 1.00 87.88 108 LEU A C 1
ATOM 851 O O . LEU A 1 108 ? 8.778 -1.053 4.585 1.00 87.88 108 LEU A O 1
ATOM 855 N N . GLY A 1 109 ? 9.413 -3.111 5.191 1.00 87.62 109 GLY A N 1
ATOM 856 C CA . GLY A 1 109 ? 8.841 -3.788 4.025 1.00 87.62 109 GLY A CA 1
ATOM 857 C C . GLY A 1 109 ? 9.454 -3.332 2.693 1.00 87.62 109 GLY A C 1
ATOM 858 O O . GLY A 1 109 ? 8.734 -3.151 1.705 1.00 87.62 109 GLY A O 1
ATOM 859 N N . ILE A 1 110 ? 10.765 -3.073 2.670 1.00 87.38 110 ILE A N 1
ATOM 860 C CA . ILE A 1 110 ? 11.532 -2.674 1.481 1.00 87.38 110 ILE A CA 1
ATOM 861 C C . ILE A 1 110 ? 12.413 -3.849 1.048 1.00 87.38 110 ILE A C 1
ATOM 863 O O . ILE A 1 110 ? 13.023 -4.526 1.872 1.00 87.38 110 ILE A O 1
ATOM 867 N N . SER A 1 111 ? 12.539 -4.087 -0.261 1.00 87.25 111 SER A N 1
ATOM 868 C CA . SER A 1 111 ? 13.486 -5.090 -0.749 1.00 87.25 111 SER A CA 1
ATOM 869 C C . SER A 1 111 ? 14.930 -4.628 -0.531 1.00 87.25 111 SER A C 1
ATOM 871 O O . SER A 1 111 ? 15.305 -3.506 -0.875 1.00 87.25 111 SER A O 1
ATOM 873 N N . ARG A 1 112 ? 15.783 -5.516 -0.014 1.00 85.19 112 ARG A N 1
ATOM 874 C CA . ARG A 1 112 ? 17.197 -5.205 0.253 1.00 85.19 112 ARG A CA 1
ATOM 875 C C . ARG A 1 112 ? 17.945 -4.719 -0.993 1.00 85.19 112 ARG A C 1
ATOM 877 O O . ARG A 1 112 ? 18.737 -3.785 -0.906 1.00 85.19 112 ARG A O 1
ATOM 884 N N . SER A 1 113 ? 17.652 -5.295 -2.160 1.00 84.62 113 SER A N 1
ATOM 885 C CA . SER A 1 113 ? 18.248 -4.888 -3.441 1.00 84.62 113 SER A CA 1
ATOM 886 C C . SER A 1 113 ? 17.941 -3.432 -3.801 1.00 84.62 113 SER A C 1
ATOM 888 O O . SER A 1 113 ? 18.762 -2.774 -4.433 1.00 84.62 113 SER A O 1
ATOM 890 N N . SER A 1 114 ? 16.796 -2.898 -3.356 1.00 81.19 114 SER A N 1
ATOM 891 C CA . SER A 1 114 ? 16.426 -1.501 -3.594 1.00 81.19 114 SER A CA 1
ATOM 892 C C . SER A 1 114 ? 17.363 -0.508 -2.906 1.00 81.19 114 SER A C 1
ATOM 894 O O . SER A 1 114 ? 17.396 0.640 -3.338 1.00 81.19 114 SER A O 1
ATOM 896 N N . LEU A 1 115 ? 18.099 -0.898 -1.856 1.00 80.06 115 LEU A N 1
ATOM 897 C CA . LEU A 1 115 ? 19.041 0.008 -1.188 1.00 80.06 115 LEU A CA 1
ATOM 898 C C . LEU A 1 115 ? 20.257 0.342 -2.040 1.00 80.06 115 LEU A C 1
ATOM 900 O O . LEU A 1 115 ? 20.805 1.437 -1.930 1.00 80.06 115 LEU A O 1
ATOM 904 N N . TYR A 1 116 ? 20.684 -0.631 -2.837 1.00 80.94 116 TYR A N 1
ATOM 905 C CA . TYR A 1 116 ? 21.874 -0.546 -3.674 1.00 80.94 116 TYR A CA 1
ATOM 906 C C . TYR A 1 116 ? 21.532 -0.143 -5.109 1.00 80.94 116 TYR A C 1
ATOM 908 O O . TYR A 1 116 ? 22.419 0.159 -5.903 1.00 80.94 116 TYR A O 1
ATOM 916 N N . TYR A 1 117 ? 20.244 -0.139 -5.453 1.00 80.12 117 TYR A N 1
ATOM 917 C CA . TYR A 1 117 ? 19.778 0.293 -6.755 1.00 80.12 117 TYR A CA 1
ATOM 918 C C . TYR A 1 117 ? 19.743 1.820 -6.833 1.00 80.12 117 TYR A C 1
ATOM 920 O O . TYR A 1 117 ? 18.881 2.472 -6.242 1.00 80.12 117 TYR A O 1
ATOM 928 N N . HIS A 1 118 ? 20.644 2.382 -7.630 1.00 70.56 118 HIS A N 1
ATOM 929 C CA . HIS A 1 118 ? 20.565 3.769 -8.062 1.00 70.56 118 HIS A CA 1
ATOM 930 C C . HIS A 1 118 ? 19.904 3.814 -9.443 1.00 70.56 118 HIS A C 1
ATOM 932 O O . HIS A 1 118 ? 20.374 3.123 -10.349 1.00 70.56 118 HIS A O 1
ATOM 938 N N . PRO A 1 119 ? 18.811 4.580 -9.627 1.00 73.88 119 PRO A N 1
ATOM 939 C CA . PRO A 1 119 ? 18.182 4.699 -10.933 1.00 73.88 119 PRO A CA 1
ATOM 940 C C . PRO A 1 119 ? 19.183 5.318 -11.911 1.00 73.88 119 PRO A C 1
ATOM 942 O O . PRO A 1 119 ? 19.606 6.460 -11.744 1.00 73.88 119 PRO A O 1
ATOM 945 N N . VAL A 1 120 ? 19.576 4.547 -12.921 1.00 80.56 120 VAL A N 1
ATOM 946 C CA . VAL A 1 120 ? 20.449 5.025 -13.993 1.00 80.56 120 VAL A CA 1
ATOM 947 C C . VAL A 1 120 ? 19.573 5.758 -15.001 1.00 80.56 120 VAL A C 1
ATOM 949 O O . VAL A 1 120 ? 18.623 5.184 -15.537 1.00 80.56 120 VAL A O 1
ATOM 952 N N . LEU A 1 121 ? 19.865 7.039 -15.227 1.00 76.38 121 LEU A N 1
ATOM 953 C CA . LEU A 1 121 ? 19.202 7.809 -16.276 1.00 76.38 121 LEU A CA 1
ATOM 954 C C . LEU A 1 121 ? 19.526 7.195 -17.648 1.00 76.38 121 LEU A C 1
ATOM 956 O O . LEU A 1 121 ? 20.644 6.706 -17.835 1.00 76.38 121 LEU A O 1
ATOM 960 N N . PRO A 1 122 ? 18.593 7.229 -18.618 1.00 81.06 122 PRO A N 1
ATOM 961 C CA . PRO A 1 122 ? 18.880 6.767 -19.969 1.00 81.06 122 PRO A CA 1
ATOM 962 C C . PRO A 1 122 ? 20.094 7.514 -20.521 1.00 81.06 122 PRO A C 1
ATOM 964 O O . PRO A 1 122 ? 20.159 8.743 -20.431 1.00 81.06 122 PRO A O 1
ATOM 967 N N . SER A 1 123 ? 21.049 6.781 -21.093 1.00 88.06 123 SER A N 1
ATOM 968 C CA . SER A 1 123 ? 22.215 7.405 -21.722 1.00 88.06 123 SER A CA 1
ATOM 969 C C . SER A 1 123 ? 21.752 8.390 -22.808 1.00 88.06 123 SER A C 1
ATOM 971 O O . SER A 1 123 ? 20.821 8.065 -23.554 1.00 88.06 123 SER A O 1
ATOM 973 N N . PRO A 1 124 ? 22.392 9.567 -22.964 1.00 87.56 124 PRO A N 1
ATOM 974 C CA . PRO A 1 124 ? 22.087 10.490 -24.060 1.00 87.56 124 PRO A CA 1
ATOM 975 C C . PRO A 1 124 ? 22.121 9.815 -25.438 1.00 87.56 124 PRO A C 1
ATOM 977 O O . PRO A 1 124 ? 21.333 10.149 -26.324 1.00 87.56 124 PRO A O 1
ATOM 980 N N . GLU A 1 125 ? 22.999 8.825 -25.604 1.00 88.56 125 GLU A N 1
ATOM 981 C CA . GLU A 1 125 ? 23.097 8.016 -26.816 1.00 88.56 125 GLU A CA 1
ATOM 982 C C . GLU A 1 125 ? 21.858 7.136 -27.026 1.00 88.56 125 GLU A C 1
ATOM 984 O O . GLU A 1 125 ? 21.312 7.087 -28.126 1.00 88.56 125 GLU A O 1
ATOM 989 N N . GLU A 1 126 ? 21.345 6.511 -25.965 1.00 90.00 126 GLU A N 1
ATOM 990 C CA . GLU A 1 126 ? 20.124 5.703 -26.022 1.00 90.00 126 GLU A CA 1
ATOM 991 C C . GLU A 1 126 ? 18.913 6.557 -26.416 1.00 90.00 126 GLU A C 1
ATOM 993 O O . GLU A 1 126 ? 18.116 6.169 -27.272 1.00 90.00 126 GLU A O 1
ATOM 998 N N . VAL A 1 127 ? 18.798 7.756 -25.837 1.00 91.06 127 VAL A N 1
ATOM 999 C CA . VAL A 1 127 ? 17.741 8.717 -26.185 1.00 91.06 127 VAL A CA 1
ATOM 1000 C C . VAL A 1 127 ? 17.858 9.139 -27.649 1.00 91.06 127 VAL A C 1
ATOM 1002 O O . VAL A 1 127 ? 16.851 9.189 -28.357 1.00 91.06 127 VAL A O 1
ATOM 1005 N N . ARG A 1 128 ? 19.078 9.412 -28.127 1.00 92.81 128 ARG A N 1
ATOM 1006 C CA . ARG A 1 128 ? 19.332 9.755 -29.531 1.00 92.81 128 ARG A CA 1
ATOM 1007 C C . ARG A 1 128 ? 18.915 8.622 -30.470 1.00 92.81 128 ARG A C 1
ATOM 1009 O O . ARG A 1 128 ? 18.247 8.888 -31.465 1.00 92.81 128 ARG A O 1
ATOM 1016 N N . ILE A 1 129 ? 19.261 7.376 -30.146 1.00 93.44 129 ILE A N 1
ATOM 1017 C CA . ILE A 1 129 ? 18.879 6.198 -30.938 1.00 93.44 129 ILE A CA 1
ATOM 1018 C C . ILE A 1 129 ? 17.356 6.047 -30.978 1.00 93.44 129 ILE A C 1
ATOM 1020 O O . ILE A 1 129 ? 16.795 5.868 -32.056 1.00 93.44 129 ILE A O 1
ATOM 1024 N N . LYS A 1 130 ? 16.672 6.172 -29.834 1.00 94.69 130 LYS A N 1
ATOM 1025 C CA . LYS A 1 130 ? 15.203 6.100 -29.756 1.00 94.69 130 LYS A CA 1
ATOM 1026 C C . LYS A 1 130 ? 14.525 7.148 -30.640 1.00 94.69 130 LYS A C 1
ATOM 1028 O O . LYS A 1 130 ? 13.635 6.797 -31.405 1.00 94.69 130 LYS A O 1
ATOM 1033 N N . ARG A 1 131 ? 15.003 8.398 -30.615 1.00 94.56 131 ARG A N 1
ATOM 1034 C CA . ARG A 1 131 ? 14.499 9.475 -31.489 1.00 94.56 131 ARG A CA 1
ATOM 1035 C C . ARG A 1 131 ? 14.686 9.170 -32.974 1.00 94.56 131 ARG A C 1
ATOM 1037 O O . ARG A 1 131 ? 13.778 9.400 -33.757 1.00 94.56 131 ARG A O 1
ATOM 1044 N N . LEU A 1 132 ? 15.843 8.636 -33.365 1.00 94.44 132 LEU A N 1
ATOM 1045 C CA . LEU A 1 132 ? 16.101 8.288 -34.765 1.00 94.44 132 LEU A CA 1
ATOM 1046 C C . LEU A 1 132 ? 15.251 7.107 -35.236 1.00 94.44 132 LEU A C 1
ATOM 1048 O O . LEU A 1 132 ? 14.796 7.097 -36.376 1.00 94.44 132 LEU A O 1
ATOM 1052 N N . ILE A 1 133 ? 15.028 6.116 -34.370 1.00 94.56 133 ILE A N 1
ATOM 1053 C CA . ILE A 1 133 ? 14.107 5.013 -34.661 1.00 94.56 133 ILE A CA 1
ATOM 1054 C C . ILE A 1 133 ? 12.693 5.556 -34.888 1.00 94.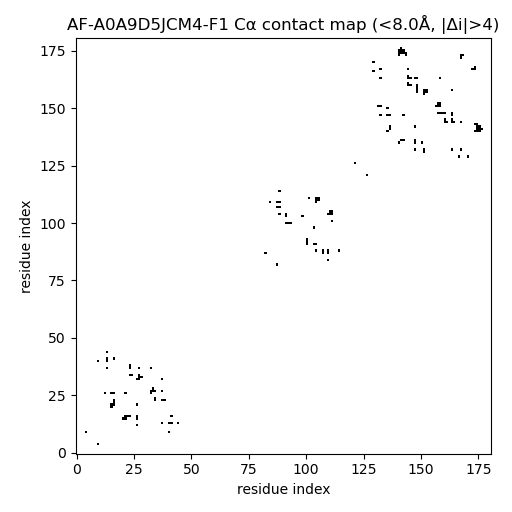56 133 ILE A C 1
ATOM 1056 O O . ILE A 1 133 ? 12.052 5.142 -35.849 1.00 94.56 133 ILE A O 1
ATOM 1060 N N . ASP A 1 134 ? 12.231 6.473 -34.037 1.00 95.25 134 ASP A N 1
ATOM 1061 C CA . ASP A 1 134 ? 10.921 7.116 -34.169 1.00 95.25 134 ASP A CA 1
ATOM 1062 C C . ASP A 1 134 ? 10.806 7.913 -35.480 1.00 95.25 134 ASP A C 1
ATOM 1064 O O . ASP A 1 134 ? 9.873 7.702 -36.247 1.00 95.25 134 ASP A O 1
ATOM 1068 N N . GLU A 1 135 ? 11.817 8.718 -35.823 1.00 94.94 135 GLU A N 1
ATOM 1069 C CA . GLU A 1 135 ? 11.886 9.456 -37.096 1.00 94.94 135 GLU A CA 1
ATOM 1070 C C . GLU A 1 135 ? 11.789 8.520 -38.316 1.00 94.94 135 GLU A C 1
ATOM 1072 O O . GLU A 1 135 ? 11.004 8.760 -39.238 1.00 94.94 135 GLU A O 1
ATOM 1077 N N . ILE A 1 136 ? 12.553 7.419 -38.315 1.00 94.06 136 ILE A N 1
ATOM 1078 C CA . ILE A 1 136 ? 12.525 6.415 -39.391 1.00 94.06 136 ILE A CA 1
ATOM 1079 C C . ILE A 1 136 ? 11.154 5.732 -39.455 1.00 94.06 136 ILE A C 1
ATOM 1081 O O . ILE A 1 136 ? 10.645 5.480 -40.547 1.00 94.06 136 ILE A O 1
ATOM 1085 N N . TYR A 1 137 ? 10.556 5.424 -38.304 1.00 93.62 137 TYR A N 1
ATOM 1086 C CA . TYR A 1 137 ? 9.266 4.749 -38.223 1.00 93.62 137 TYR A CA 1
ATOM 1087 C C . TYR A 1 137 ? 8.112 5.644 -38.694 1.00 93.62 137 TYR A C 1
ATOM 1089 O O . TYR A 1 137 ? 7.266 5.176 -39.450 1.00 93.62 137 TYR A O 1
ATOM 1097 N N . ILE A 1 138 ? 8.106 6.930 -38.326 1.00 93.00 138 ILE A N 1
ATOM 1098 C CA . ILE A 1 138 ? 7.132 7.919 -38.815 1.00 93.00 138 ILE A CA 1
ATOM 1099 C C . ILE A 1 138 ? 7.204 8.027 -40.338 1.00 93.00 138 ILE A C 1
ATOM 1101 O O . ILE A 1 138 ? 6.174 8.041 -41.010 1.00 93.00 138 ILE A O 1
ATOM 1105 N N . ALA A 1 139 ? 8.418 8.069 -40.894 1.00 93.56 139 ALA A N 1
ATOM 1106 C CA . ALA A 1 139 ? 8.598 8.117 -42.337 1.00 93.56 139 ALA A CA 1
ATOM 1107 C C . ALA A 1 139 ? 8.167 6.807 -43.014 1.00 93.56 139 ALA A C 1
ATOM 1109 O O . ALA A 1 139 ? 7.596 6.844 -44.101 1.00 93.56 139 ALA A O 1
ATOM 1110 N N . GLN A 1 140 ? 8.464 5.652 -42.410 1.00 92.19 140 GLN A N 1
ATOM 1111 C CA . GLN A 1 140 ? 8.259 4.330 -43.008 1.00 92.19 140 GLN A CA 1
ATOM 1112 C C . GLN A 1 140 ? 7.642 3.335 -41.995 1.00 92.19 140 GLN A C 1
ATOM 1114 O O . GLN A 1 140 ? 8.342 2.449 -41.494 1.00 92.19 140 GLN A O 1
ATOM 1119 N N . PRO A 1 141 ? 6.319 3.396 -41.730 1.00 91.75 141 PRO A N 1
ATOM 1120 C CA . PRO A 1 141 ? 5.671 2.602 -40.668 1.00 91.75 141 PRO A CA 1
ATOM 1121 C C . PRO A 1 141 ? 5.719 1.079 -40.868 1.00 91.75 141 PRO A C 1
ATOM 1123 O O . PRO A 1 141 ? 5.553 0.301 -39.931 1.00 91.75 141 PRO A O 1
ATOM 1126 N N . TYR A 1 142 ? 5.968 0.629 -42.098 1.00 91.62 142 TYR A N 1
ATOM 1127 C CA . TYR A 1 142 ? 6.097 -0.785 -42.459 1.00 91.62 142 TYR A CA 1
ATOM 1128 C C . TYR A 1 142 ? 7.515 -1.341 -42.223 1.00 91.62 142 TYR A C 1
ATOM 1130 O O . TYR A 1 142 ? 7.783 -2.523 -42.463 1.00 91.62 142 TYR A O 1
ATOM 1138 N N . TYR A 1 143 ? 8.461 -0.515 -41.763 1.00 93.81 143 TYR A N 1
ATOM 1139 C CA . TYR A 1 143 ? 9.818 -0.960 -41.459 1.00 93.81 143 TYR A CA 1
ATOM 1140 C C . TYR A 1 143 ? 9.877 -1.705 -40.120 1.00 93.81 143 TYR A C 1
ATOM 1142 O O . TYR A 1 143 ? 9.611 -1.167 -39.050 1.00 93.81 143 TYR A O 1
ATOM 1150 N N . GLY A 1 144 ? 10.308 -2.967 -40.174 1.00 91.81 144 GLY A N 1
ATOM 1151 C CA . GLY A 1 144 ? 10.665 -3.748 -38.987 1.00 91.81 144 GLY A CA 1
ATOM 1152 C C . GLY A 1 144 ? 12.102 -3.513 -38.517 1.00 91.81 144 GLY A C 1
ATOM 1153 O O . GLY A 1 144 ? 12.910 -2.884 -39.201 1.00 91.81 144 GLY A O 1
ATOM 1154 N N . SER A 1 145 ? 12.469 -4.124 -37.384 1.00 93.69 145 SER A N 1
ATOM 1155 C CA . SER A 1 145 ? 13.763 -3.897 -36.714 1.00 93.69 145 SER A CA 1
ATOM 1156 C C . SER A 1 145 ? 15.005 -4.140 -37.580 1.00 93.69 145 SER A C 1
ATOM 1158 O O . SER A 1 145 ? 16.037 -3.518 -37.353 1.00 93.69 145 SER A O 1
ATOM 1160 N N . ARG A 1 146 ? 14.923 -5.015 -38.594 1.00 92.81 146 ARG A N 1
ATOM 1161 C CA . ARG A 1 146 ? 16.008 -5.218 -39.572 1.00 92.81 146 ARG A CA 1
ATOM 1162 C C . ARG A 1 146 ? 16.214 -4.000 -40.475 1.00 92.81 146 ARG A C 1
ATOM 1164 O O . ARG A 1 146 ? 17.345 -3.564 -40.634 1.00 92.81 146 ARG A O 1
ATOM 1171 N N . ARG A 1 147 ? 15.134 -3.469 -41.061 1.00 94.19 147 ARG A N 1
ATOM 1172 C CA . ARG A 1 147 ? 15.210 -2.334 -41.997 1.00 94.19 147 ARG A CA 1
ATOM 1173 C C . ARG A 1 147 ? 15.580 -1.052 -41.266 1.00 94.19 147 ARG A C 1
ATOM 1175 O O . ARG A 1 147 ? 16.446 -0.332 -41.736 1.00 94.19 147 ARG A O 1
ATOM 1182 N N . ILE A 1 148 ? 15.006 -0.833 -40.082 1.00 94.25 148 ILE A N 1
ATOM 1183 C CA . ILE A 1 148 ? 15.386 0.292 -39.219 1.00 94.25 148 ILE A CA 1
ATOM 1184 C C . ILE A 1 148 ? 16.873 0.214 -38.850 1.00 94.25 148 ILE A C 1
ATOM 1186 O O . ILE A 1 148 ? 17.570 1.215 -38.952 1.00 94.25 148 ILE A O 1
ATOM 1190 N N . GLY A 1 149 ? 17.385 -0.969 -38.487 1.00 94.75 149 GLY A N 1
ATOM 1191 C CA . GLY A 1 149 ? 18.815 -1.153 -38.212 1.00 94.75 149 GLY A CA 1
ATOM 1192 C C . GLY A 1 149 ? 19.711 -0.778 -39.396 1.00 94.75 149 GLY A C 1
ATOM 1193 O O . GLY A 1 149 ? 20.693 -0.073 -39.206 1.00 94.75 149 GLY A O 1
ATOM 1194 N N . ALA A 1 150 ? 19.335 -1.174 -40.614 1.00 94.00 150 ALA A N 1
ATOM 1195 C CA . ALA A 1 150 ? 20.076 -0.811 -41.822 1.00 94.00 150 ALA A CA 1
ATOM 1196 C C . ALA A 1 150 ? 20.041 0.703 -42.114 1.00 94.00 150 ALA A C 1
ATOM 1198 O O . ALA A 1 150 ? 21.044 1.267 -42.541 1.00 94.00 150 ALA A O 1
ATOM 1199 N N . GLU A 1 151 ? 18.917 1.387 -41.870 1.00 93.69 151 GLU A N 1
ATOM 1200 C CA . GLU A 1 151 ? 18.854 2.852 -42.015 1.00 93.69 151 GLU A CA 1
ATOM 1201 C C . GLU A 1 151 ? 19.687 3.580 -40.954 1.00 93.69 151 GLU A C 1
ATOM 1203 O O . GLU A 1 151 ? 20.333 4.583 -41.254 1.00 93.69 151 GLU A O 1
ATOM 1208 N N . LEU A 1 152 ? 19.714 3.070 -39.719 1.00 94.06 152 LEU A N 1
ATOM 1209 C CA . LEU A 1 152 ? 20.586 3.601 -38.670 1.00 94.06 152 LEU A CA 1
ATOM 1210 C C . LEU A 1 152 ? 22.065 3.434 -39.037 1.00 94.06 152 LEU A C 1
ATOM 1212 O O . LEU A 1 152 ? 22.839 4.373 -38.863 1.00 94.06 152 LEU A O 1
ATOM 1216 N N . GLU A 1 153 ? 22.435 2.289 -39.612 1.00 94.75 153 GLU A N 1
ATOM 1217 C CA . GLU A 1 153 ? 23.794 2.023 -40.089 1.00 94.75 153 GLU A CA 1
ATOM 1218 C C . GLU A 1 153 ? 24.196 2.989 -41.213 1.00 94.75 153 GLU A C 1
ATOM 1220 O O . GLU A 1 153 ? 25.281 3.567 -41.170 1.00 94.75 153 GLU A O 1
ATOM 1225 N N . ARG A 1 154 ? 23.289 3.285 -42.156 1.00 92.31 154 ARG A N 1
ATOM 1226 C CA . ARG A 1 154 ? 23.508 4.326 -43.182 1.00 92.31 154 ARG A CA 1
ATOM 1227 C C . ARG A 1 154 ? 23.665 5.727 -42.596 1.00 92.31 154 ARG A C 1
ATOM 1229 O O . ARG A 1 154 ? 24.415 6.530 -43.141 1.00 92.31 154 ARG A O 1
ATOM 1236 N N . LYS A 1 155 ? 22.984 6.024 -41.485 1.00 90.56 155 LYS A N 1
ATOM 1237 C CA . LYS A 1 155 ? 23.145 7.269 -40.713 1.00 90.56 155 LYS A CA 1
ATOM 1238 C C . LYS A 1 155 ? 24.396 7.254 -39.808 1.00 90.56 155 LYS A C 1
ATOM 1240 O O . LYS A 1 155 ? 24.580 8.183 -39.023 1.00 90.56 155 LYS A O 1
ATOM 1245 N N . GLY A 1 156 ? 25.256 6.235 -39.918 1.00 92.38 156 GLY A N 1
ATOM 1246 C CA . GLY A 1 156 ? 26.530 6.126 -39.202 1.00 92.38 156 GLY A CA 1
ATOM 1247 C C . GLY A 1 156 ? 26.421 5.566 -37.782 1.00 92.38 156 GLY A C 1
ATOM 1248 O O . GLY A 1 156 ? 27.341 5.749 -36.989 1.00 92.38 156 GLY A O 1
ATOM 1249 N N . ILE A 1 157 ? 25.304 4.918 -37.434 1.00 92.19 157 ILE A N 1
ATOM 1250 C CA . ILE A 1 157 ? 25.065 4.355 -36.101 1.00 92.19 157 ILE A CA 1
ATOM 1251 C C . ILE A 1 157 ? 24.946 2.833 -36.199 1.00 92.19 157 ILE A C 1
ATOM 1253 O O . ILE A 1 157 ? 23.914 2.291 -36.598 1.00 92.19 157 ILE A O 1
ATOM 1257 N N . THR A 1 158 ? 25.995 2.132 -35.778 1.00 91.38 158 THR A N 1
ATOM 1258 C CA . THR A 1 158 ? 26.031 0.666 -35.786 1.00 91.38 158 THR A CA 1
ATOM 1259 C C . THR A 1 158 ? 25.399 0.113 -34.514 1.00 91.38 158 THR A C 1
ATOM 1261 O O . THR A 1 158 ? 25.993 0.177 -33.439 1.00 91.38 158 THR A O 1
ATOM 1264 N N . ILE A 1 159 ? 24.194 -0.460 -34.618 1.00 92.25 159 ILE A N 1
ATOM 1265 C CA . ILE A 1 159 ? 23.507 -1.081 -33.474 1.00 92.25 159 ILE A CA 1
ATOM 1266 C C . ILE A 1 159 ? 23.036 -2.493 -33.815 1.00 92.25 159 ILE A C 1
ATOM 1268 O O . ILE A 1 159 ? 22.539 -2.770 -34.906 1.00 92.25 159 ILE A O 1
ATOM 1272 N N . ALA A 1 160 ? 23.126 -3.403 -32.844 1.00 94.06 160 ALA A N 1
ATOM 1273 C CA . ALA A 1 160 ? 22.624 -4.757 -33.023 1.00 94.06 160 ALA A CA 1
ATOM 1274 C C . ALA A 1 160 ? 21.098 -4.763 -33.227 1.00 94.06 160 ALA A C 1
ATOM 1276 O O . ALA A 1 160 ? 20.348 -4.110 -32.500 1.00 94.06 160 ALA A O 1
ATOM 1277 N N . ARG A 1 161 ? 20.605 -5.609 -34.140 1.00 92.12 161 ARG A N 1
ATOM 1278 C CA . ARG A 1 161 ? 19.161 -5.787 -34.404 1.00 92.12 161 ARG A CA 1
ATOM 1279 C C . ARG A 1 161 ? 18.330 -6.007 -33.131 1.00 92.12 161 ARG A C 1
ATOM 1281 O O . ARG A 1 161 ? 17.210 -5.507 -33.038 1.00 92.12 161 ARG A O 1
ATOM 1288 N N . LYS A 1 162 ? 18.850 -6.771 -32.159 1.00 96.00 162 LYS A N 1
ATOM 1289 C CA . LYS A 1 162 ? 18.159 -7.034 -30.881 1.00 96.00 162 LYS A CA 1
ATOM 1290 C C . LYS A 1 162 ? 17.948 -5.750 -30.070 1.00 96.00 162 LYS A C 1
ATOM 1292 O O . LYS A 1 162 ? 16.917 -5.621 -29.418 1.00 96.00 162 LYS A O 1
ATOM 1297 N N . THR A 1 163 ? 18.872 -4.797 -30.163 1.00 93.94 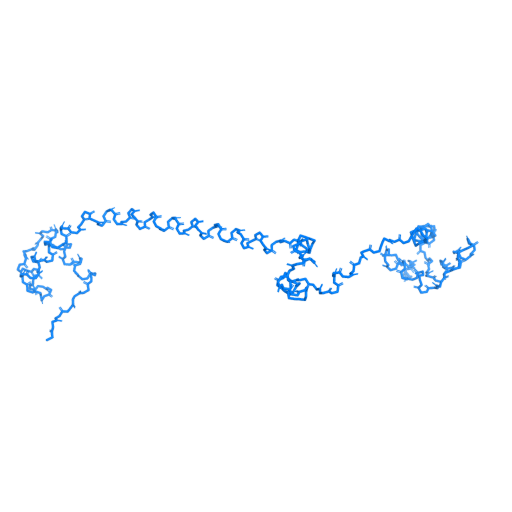163 THR A N 1
ATOM 1298 C CA . THR A 1 163 ? 18.777 -3.477 -29.530 1.00 93.94 163 THR A CA 1
ATOM 1299 C C . THR A 1 163 ? 17.714 -2.621 -30.211 1.00 93.94 163 THR A C 1
ATOM 1301 O O . THR A 1 163 ? 16.851 -2.085 -29.523 1.00 93.94 163 THR A O 1
ATOM 1304 N N . VAL A 1 164 ? 17.674 -2.597 -31.554 1.00 94.38 164 VAL A N 1
ATOM 1305 C CA . VAL A 1 164 ? 16.585 -1.937 -32.307 1.00 94.38 164 VAL A CA 1
ATOM 1306 C C . VAL A 1 164 ? 15.231 -2.507 -31.879 1.00 94.38 164 VAL A C 1
ATOM 1308 O O . VAL A 1 164 ? 14.314 -1.768 -31.543 1.00 94.38 164 VAL A O 1
ATOM 1311 N N . GLN A 1 165 ? 15.111 -3.838 -31.837 1.00 95.75 165 GLN A N 1
ATOM 1312 C CA . GLN A 1 165 ? 13.875 -4.514 -31.445 1.00 95.75 165 GLN A CA 1
ATOM 1313 C C . GLN A 1 165 ? 13.475 -4.208 -29.996 1.00 95.75 165 GLN A C 1
ATOM 1315 O O . GLN A 1 165 ? 12.292 -4.019 -29.725 1.00 95.75 165 GLN A O 1
ATOM 1320 N N 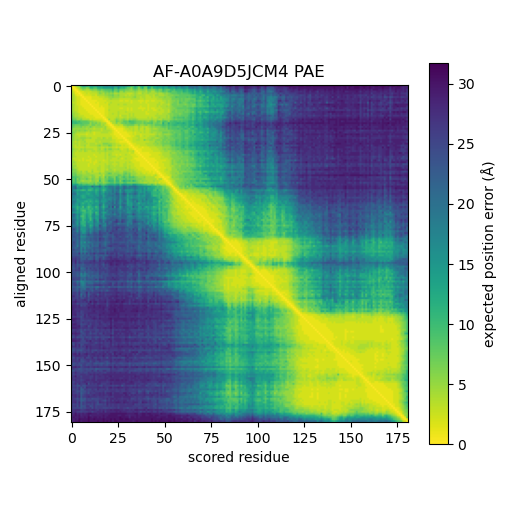. LYS A 1 166 ? 14.439 -4.164 -29.067 1.00 95.69 166 LYS A N 1
ATOM 1321 C CA . LYS A 1 166 ? 14.201 -3.768 -27.674 1.00 95.69 166 LYS A CA 1
ATOM 1322 C C . LYS A 1 166 ? 13.629 -2.351 -27.613 1.00 95.69 166 LYS A C 1
ATOM 1324 O O . LYS A 1 166 ? 12.582 -2.172 -27.006 1.00 95.69 166 LYS A O 1
ATOM 1329 N N . HIS A 1 167 ? 14.250 -1.384 -28.286 1.00 94.38 167 HIS A N 1
ATOM 1330 C CA . HIS A 1 167 ? 13.767 -0.001 -28.295 1.00 94.38 167 HIS A CA 1
ATOM 1331 C C . HIS A 1 167 ? 12.399 0.145 -28.961 1.00 94.38 167 HIS A C 1
ATOM 1333 O O . HIS A 1 167 ? 11.545 0.833 -28.416 1.00 94.38 167 HIS A O 1
ATOM 1339 N N . MET A 1 168 ? 12.142 -0.554 -30.071 1.00 94.81 168 MET A N 1
ATOM 1340 C CA . MET A 1 168 ? 10.807 -0.588 -30.682 1.00 94.81 168 MET A CA 1
ATOM 1341 C C . MET A 1 168 ? 9.746 -1.105 -29.699 1.00 94.81 168 MET A C 1
ATOM 1343 O O . MET A 1 168 ? 8.681 -0.511 -29.578 1.00 94.81 168 MET A O 1
ATOM 1347 N N . ARG A 1 169 ? 10.055 -2.170 -28.942 1.00 95.25 169 ARG A N 1
ATOM 1348 C CA . ARG A 1 169 ? 9.154 -2.710 -27.909 1.00 95.25 169 ARG A CA 1
ATOM 1349 C C . ARG A 1 169 ? 8.948 -1.742 -26.745 1.00 95.25 169 ARG A C 1
ATOM 1351 O O . ARG A 1 169 ? 7.820 -1.597 -26.298 1.00 95.25 169 ARG A O 1
ATOM 1358 N N . GLU A 1 170 ? 10.009 -1.096 -26.265 1.00 93.69 170 GLU A N 1
ATOM 1359 C CA . GLU A 1 170 ? 9.932 -0.083 -25.199 1.00 93.69 170 GLU A CA 1
ATOM 1360 C C . GLU A 1 170 ? 9.096 1.134 -25.612 1.00 93.69 170 GLU A C 1
ATOM 1362 O O . GLU A 1 170 ? 8.395 1.696 -24.779 1.00 93.69 170 GLU A O 1
ATOM 1367 N N . MET A 1 171 ? 9.153 1.523 -26.889 1.00 92.88 171 MET A N 1
ATOM 1368 C CA . MET A 1 171 ? 8.375 2.632 -27.453 1.00 92.88 171 MET A CA 1
ATOM 1369 C C . MET A 1 171 ? 6.973 2.218 -27.930 1.00 92.88 171 MET A C 1
ATOM 1371 O O . MET A 1 171 ? 6.197 3.074 -28.334 1.00 92.88 171 MET A O 1
ATOM 1375 N N . GLY A 1 172 ? 6.631 0.925 -27.894 1.00 93.44 172 GLY A N 1
ATOM 1376 C CA . GLY A 1 172 ? 5.313 0.429 -28.302 1.00 93.44 172 GLY A CA 1
ATOM 1377 C C . GLY A 1 172 ? 5.049 0.452 -29.812 1.00 93.44 172 GLY A C 1
ATOM 1378 O O . GLY A 1 172 ? 3.894 0.398 -30.223 1.00 93.44 172 GLY A O 1
ATOM 1379 N N . ILE A 1 173 ? 6.095 0.510 -30.641 1.00 92.00 173 ILE A N 1
ATOM 1380 C CA . ILE A 1 173 ? 5.978 0.547 -32.105 1.00 92.00 173 ILE A CA 1
ATOM 1381 C C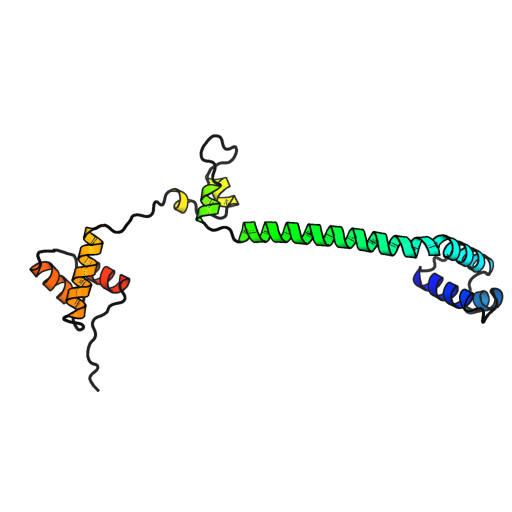 . ILE A 1 173 ? 6.295 -0.816 -32.727 1.00 92.00 173 ILE A C 1
ATOM 1383 O O . ILE A 1 173 ? 7.193 -1.545 -32.290 1.00 92.00 173 ILE A O 1
ATOM 1387 N N . ALA A 1 174 ? 5.566 -1.167 -33.783 1.00 91.50 174 ALA A N 1
ATOM 1388 C CA . ALA A 1 174 ? 5.743 -2.405 -34.529 1.00 91.50 174 ALA A CA 1
ATOM 1389 C C . ALA A 1 174 ? 5.485 -2.151 -36.013 1.00 91.50 174 ALA A C 1
ATOM 1391 O O . ALA A 1 174 ? 4.665 -1.313 -36.358 1.00 91.50 174 ALA A O 1
ATOM 1392 N N . ALA A 1 175 ? 6.176 -2.883 -36.888 1.00 90.12 175 ALA A N 1
ATOM 1393 C CA . ALA A 1 175 ? 5.979 -2.737 -38.326 1.00 90.12 175 ALA A CA 1
ATOM 1394 C C . ALA A 1 175 ? 4.518 -3.012 -38.701 1.00 90.12 175 ALA A C 1
ATOM 1396 O O . ALA A 1 175 ? 4.006 -4.104 -38.439 1.00 90.12 175 ALA A O 1
ATOM 1397 N N . VAL A 1 176 ? 3.875 -2.027 -39.322 1.00 88.44 176 VAL A N 1
ATOM 1398 C CA . VAL A 1 176 ? 2.492 -2.132 -39.784 1.00 88.44 176 VAL A CA 1
ATOM 1399 C C . VAL A 1 176 ? 2.503 -2.669 -41.207 1.00 88.44 176 VAL A C 1
ATOM 1401 O O . VAL A 1 176 ? 3.026 -2.030 -42.120 1.00 88.44 176 VAL A O 1
ATOM 1404 N N . PHE A 1 177 ? 1.928 -3.853 -41.397 1.00 83.19 177 PHE A N 1
ATOM 1405 C CA . PHE A 1 177 ? 1.721 -4.433 -42.719 1.00 83.19 177 PHE A CA 1
ATOM 1406 C C . PHE A 1 177 ? 0.245 -4.304 -43.099 1.00 83.19 177 PHE A C 1
ATOM 1408 O O . PHE A 1 177 ? -0.611 -4.587 -42.257 1.00 83.19 177 PHE A O 1
ATOM 1415 N N . PRO A 1 178 ? -0.077 -3.895 -44.338 1.00 77.12 178 PRO A N 1
ATOM 1416 C CA . PRO A 1 178 ? -1.451 -3.932 -44.807 1.00 77.12 178 PRO A CA 1
ATOM 1417 C C . PRO A 1 178 ? -1.919 -5.390 -44.839 1.00 77.12 178 PRO A C 1
ATOM 1419 O O . PRO A 1 178 ? -1.271 -6.254 -45.433 1.00 77.12 178 PRO A O 1
ATOM 1422 N N . VAL A 1 179 ? -3.033 -5.665 -44.166 1.00 75.50 179 VAL A N 1
ATOM 1423 C CA . VAL A 1 179 ? -3.686 -6.973 -44.208 1.00 75.50 179 VAL A CA 1
ATOM 1424 C C . VAL A 1 179 ? -4.377 -7.066 -45.566 1.00 75.50 179 VAL A C 1
ATOM 1426 O O . VAL A 1 179 ? -5.231 -6.235 -45.871 1.00 75.50 179 VAL A O 1
ATOM 1429 N N . GLN A 1 180 ? -3.970 -8.013 -46.411 1.00 62.91 180 GLN A N 1
ATOM 1430 C CA . GLN A 1 180 ? -4.676 -8.262 -47.669 1.00 62.91 180 GLN A CA 1
ATOM 1431 C C . GLN A 1 180 ? -6.062 -8.816 -47.315 1.00 62.91 180 GLN A C 1
ATOM 1433 O O . GLN A 1 180 ? -6.150 -9.839 -46.637 1.00 62.91 180 GLN A O 1
ATOM 1438 N N . THR A 1 181 ? -7.106 -8.070 -47.682 1.00 54.44 181 THR A N 1
ATOM 1439 C CA . THR A 1 181 ? -8.512 -8.501 -47.607 1.00 54.44 181 THR A CA 1
ATOM 1440 C C . THR A 1 181 ? -8.862 -9.276 -48.865 1.00 54.44 181 THR A C 1
ATOM 1442 O O . THR A 1 181 ? -8.338 -8.886 -49.933 1.00 54.44 181 THR A O 1
#

pLDDT: mean 86.12, std 7.4, range [54.44, 96.0]